Protein AF-A0A6V8Q5L9-F1 (afdb_monomer)

Sequence (207 aa):
TPKTEEIVAYSYGEGGFESGKKFFEEMIAKAFREIQRVLKPNGITCTVFAQKSTEAWETIINALLNSGLYLTASWPVHTEMKARLRASESAALASSIYMVCCKRTEKKTAYFNEIKPQIEVRIKEKLDQFWNEGIGGSDFFISAIGPAMEVFGKYEGVEKLSGEKVSAKELLEYIRKSVSEYALTKILKSPQLGGIDEETRFYLLWR

Secondary structure (DSSP, 8-state):
---TT-----SSSTTHHHHHHHHHHHHHHHHHHHHHHHSPTT-EEEEEE----HHHHHHHHHHHHHHTEEEEEEEEE--S-GGGTTS-SSS----EEEEEEEE-----EEEHHHHHHHHHHHHHHHHHHHHHTT--THHHHHHHHHHHHHHHTTSSEEE-TTSPBPPHHHHHHHHHHHHHHHHHHHHHHSGGGTT--HHHHHHHHH-

Organism: NCBI:txid2754717

pLDDT: mean 77.99, std 15.68, range [35.88, 95.56]

Foldseek 3Di:
DDDPLDLAQAQPDVVGRVVSLVSNLVSLLVVLLVCLVPADAVGKDKDKDFDLDPVVVLSNQVSCLSSQKFFQFKDFAFPDDPPPPPDDPPDPRGGIIITIIHGQDDAAEEECVVLVVVLLVQLLVQLVVCVVVVNDDSRSLVRSVRSNRNSQSNYNFYAYPVRHTDGSVNSSVSSVVSSLVSVLVCCVPPPVCPPPDPVVVVVVSVD

Radius of gyration: 18.9 Å; Cα contacts (8 Å, |Δi|>4): 263; chains: 1; bounding box: 42×47×56 Å

Solvent-accessible surface area (backbone atoms only — not comparable to full-atom values): 11723 Å² total; per-residue (Å²): 129,80,60,97,83,63,84,61,63,44,57,86,52,91,69,27,49,66,43,16,45,51,51,28,52,54,49,53,28,49,50,41,34,50,49,48,71,71,49,54,91,93,34,80,47,78,49,78,47,66,70,87,51,68,68,59,49,37,50,52,52,47,25,32,55,75,31,47,29,22,41,57,36,37,45,73,40,81,85,75,73,85,85,64,81,86,71,71,102,61,84,85,77,58,52,33,29,42,35,34,29,33,67,51,84,42,92,41,73,44,48,45,81,74,46,45,62,56,27,51,53,43,28,51,60,50,49,54,53,38,50,77,71,68,52,52,64,76,57,40,54,56,39,39,47,13,41,33,30,41,55,59,34,42,34,67,42,42,25,43,96,86,69,47,70,66,48,58,60,61,51,51,53,49,51,48,51,54,46,50,56,48,50,50,50,54,53,72,66,35,85,88,46,82,82,63,54,73,68,59,54,52,55,68,69,74,98

Structure (mmCIF, N/CA/C/O backbone):
data_AF-A0A6V8Q5L9-F1
#
_entry.id   AF-A0A6V8Q5L9-F1
#
loop_
_atom_site.group_PDB
_atom_site.id
_atom_site.type_symbol
_atom_site.label_atom_id
_atom_site.label_alt_id
_atom_site.label_comp_id
_atom_site.label_asym_id
_atom_site.label_entity_id
_atom_site.label_seq_id
_atom_site.pdbx_PDB_ins_code
_atom_site.Cartn_x
_atom_site.Cartn_y
_atom_site.Cartn_z
_atom_site.occupancy
_atom_site.B_iso_or_equiv
_atom_site.auth_seq_id
_atom_site.auth_comp_id
_atom_site.auth_asym_id
_atom_site.auth_atom_id
_atom_site.pdbx_PDB_model_num
ATOM 1 N N . THR A 1 1 ? 18.100 -5.470 -24.647 1.00 45.34 1 THR A N 1
ATOM 2 C CA . THR A 1 1 ? 17.427 -4.163 -24.779 1.00 45.34 1 THR A CA 1
ATOM 3 C C . THR A 1 1 ? 15.976 -4.379 -24.412 1.00 45.34 1 THR A C 1
ATOM 5 O O . THR A 1 1 ? 15.430 -5.349 -24.933 1.00 45.34 1 THR A O 1
ATOM 8 N N . PRO A 1 2 ? 15.389 -3.602 -23.485 1.00 49.69 2 PRO A N 1
ATOM 9 C CA . PRO A 1 2 ? 13.959 -3.695 -23.179 1.00 49.69 2 PRO A CA 1
ATOM 10 C C . PRO A 1 2 ? 13.141 -3.543 -24.458 1.00 49.69 2 PRO A C 1
ATOM 12 O O . PRO A 1 2 ? 13.560 -2.846 -25.391 1.00 49.69 2 PRO A O 1
ATOM 15 N N . LYS A 1 3 ? 11.980 -4.190 -24.511 1.00 57.19 3 LYS A N 1
ATOM 16 C CA . LYS A 1 3 ? 11.019 -3.903 -25.579 1.00 57.19 3 LYS A CA 1
ATOM 17 C C . LYS A 1 3 ? 10.523 -2.469 -25.415 1.00 57.19 3 LYS A C 1
ATOM 19 O O . LYS A 1 3 ? 10.450 -1.956 -24.304 1.00 57.19 3 LYS A O 1
ATOM 24 N N . THR A 1 4 ? 10.162 -1.829 -26.519 1.00 59.91 4 THR A N 1
ATOM 25 C CA . THR A 1 4 ? 9.837 -0.394 -26.597 1.00 59.91 4 THR A CA 1
ATOM 26 C C . THR A 1 4 ? 8.724 0.062 -25.639 1.00 59.91 4 THR A C 1
ATOM 28 O O . THR A 1 4 ? 8.612 1.251 -25.362 1.00 59.91 4 THR A O 1
ATOM 31 N N . GLU A 1 5 ? 7.917 -0.870 -25.128 1.00 67.56 5 GLU A N 1
ATOM 32 C CA . GLU A 1 5 ? 6.774 -0.618 -24.242 1.00 67.56 5 GLU A CA 1
ATOM 33 C C . GLU A 1 5 ? 7.004 -1.075 -22.786 1.00 67.56 5 GLU A C 1
ATOM 35 O O . GLU A 1 5 ? 6.102 -0.975 -21.955 1.00 67.56 5 GLU A O 1
ATOM 40 N N . GLU A 1 6 ? 8.193 -1.585 -22.446 1.00 73.31 6 GLU A N 1
ATOM 41 C CA . GLU A 1 6 ? 8.508 -2.012 -21.080 1.00 73.31 6 GLU A CA 1
ATOM 42 C C . GLU A 1 6 ? 8.808 -0.811 -20.173 1.00 73.31 6 GLU A C 1
ATOM 44 O O . GLU A 1 6 ? 9.634 0.050 -20.478 1.00 73.31 6 GLU A O 1
ATOM 49 N N . ILE A 1 7 ? 8.151 -0.771 -19.012 1.00 77.00 7 ILE A N 1
ATOM 50 C CA . ILE A 1 7 ? 8.343 0.277 -18.006 1.00 77.00 7 ILE A CA 1
ATOM 51 C C . ILE A 1 7 ? 9.436 -0.181 -17.033 1.00 77.00 7 ILE A C 1
ATOM 53 O O . ILE A 1 7 ? 9.166 -0.936 -16.101 1.00 77.00 7 ILE A O 1
ATOM 57 N N . VAL A 1 8 ? 10.677 0.260 -17.256 1.00 70.56 8 VAL A N 1
ATOM 58 C CA . VAL A 1 8 ? 11.849 -0.139 -16.455 1.00 70.56 8 VAL A CA 1
ATOM 59 C C . VAL A 1 8 ? 12.698 1.084 -16.102 1.00 70.56 8 VAL A C 1
ATOM 61 O O . VAL A 1 8 ? 12.969 1.927 -16.956 1.00 70.56 8 VAL A O 1
ATOM 64 N N . ALA A 1 9 ? 13.150 1.169 -14.849 1.00 67.31 9 ALA A N 1
ATOM 65 C CA . ALA A 1 9 ? 14.084 2.199 -14.399 1.00 67.31 9 ALA A CA 1
ATOM 66 C C . ALA A 1 9 ? 15.536 1.775 -14.692 1.00 67.31 9 ALA A C 1
ATOM 68 O O . ALA A 1 9 ? 16.128 1.003 -13.938 1.00 67.31 9 ALA A O 1
ATOM 69 N N . TYR A 1 10 ? 16.117 2.268 -15.789 1.00 65.50 10 TYR A N 1
ATOM 70 C CA . TYR A 1 10 ? 17.525 2.024 -16.121 1.00 65.50 10 TYR A CA 1
ATOM 71 C C . TYR A 1 10 ? 18.451 3.080 -15.518 1.00 65.50 10 TYR A C 1
ATOM 73 O O . TYR A 1 10 ? 18.159 4.271 -15.552 1.00 65.50 10 TYR A O 1
ATOM 81 N N . SER A 1 11 ? 19.612 2.642 -15.028 1.00 59.91 11 SER A N 1
ATOM 82 C CA . SER A 1 11 ? 20.681 3.514 -14.524 1.00 59.91 11 SER A CA 1
ATOM 83 C C . SER A 1 11 ? 21.679 3.969 -15.597 1.00 59.91 11 SER A C 1
ATOM 85 O O . SER A 1 11 ? 22.466 4.872 -15.332 1.00 59.91 11 SER A O 1
ATOM 87 N N . TYR A 1 12 ? 21.652 3.368 -16.794 1.00 53.72 12 TYR A N 1
ATOM 88 C CA . TYR A 1 12 ? 22.664 3.561 -17.846 1.00 53.72 12 TYR A CA 1
ATOM 89 C C . TYR A 1 12 ? 22.234 4.473 -19.016 1.00 53.72 12 TYR A C 1
ATOM 91 O O . TYR A 1 12 ? 22.956 4.560 -20.005 1.00 53.72 12 TYR A O 1
ATOM 99 N N . GLY A 1 13 ? 21.066 5.124 -18.942 1.00 61.47 13 GLY A N 1
ATOM 100 C CA . GLY A 1 13 ? 20.598 6.087 -19.956 1.00 61.47 13 GLY A CA 1
ATOM 101 C C . GLY A 1 13 ? 21.078 7.526 -19.713 1.00 61.47 13 GLY A C 1
ATOM 102 O O . GLY A 1 13 ? 21.666 7.823 -18.670 1.00 61.47 13 GLY A O 1
ATOM 103 N N . GLU A 1 14 ? 20.804 8.439 -20.656 1.00 56.09 14 GLU A N 1
ATOM 104 C CA . GLU A 1 14 ? 21.018 9.881 -20.446 1.00 56.09 14 GLU A CA 1
ATOM 105 C C . GLU A 1 14 ? 20.212 10.373 -19.234 1.00 56.09 14 GLU A C 1
ATOM 107 O O . GLU A 1 14 ? 19.005 10.164 -19.159 1.00 56.09 14 GLU A O 1
ATOM 112 N N . GLY A 1 15 ? 20.886 11.017 -18.274 1.00 63.16 15 GLY A N 1
ATOM 113 C CA . GLY A 1 15 ? 20.288 11.435 -16.998 1.00 63.16 15 GLY A CA 1
ATOM 114 C C . GLY A 1 15 ? 20.355 10.386 -15.876 1.00 63.16 15 GLY A C 1
ATOM 115 O O . GLY A 1 15 ? 19.857 10.634 -14.778 1.00 63.16 15 GLY A O 1
ATOM 116 N N . GLY A 1 16 ? 20.978 9.227 -16.119 1.00 76.75 16 GLY A N 1
ATOM 117 C CA . GLY A 1 16 ? 21.305 8.233 -15.094 1.00 76.75 16 GLY A CA 1
ATOM 118 C C . GLY A 1 16 ? 20.089 7.661 -14.355 1.00 76.75 16 GLY A C 1
ATOM 119 O O . GLY A 1 16 ? 18.960 7.687 -14.845 1.00 76.75 16 GLY A O 1
ATOM 120 N N . PHE A 1 17 ? 20.315 7.143 -13.147 1.00 73.88 17 PHE A N 1
ATOM 121 C CA . PHE A 1 17 ? 19.285 6.480 -12.335 1.00 73.88 17 PHE A CA 1
ATOM 122 C C . PHE A 1 17 ? 18.065 7.363 -12.022 1.00 73.88 17 PHE A C 1
ATOM 124 O O . PHE A 1 17 ? 16.935 6.876 -12.048 1.00 73.88 17 PHE A O 1
ATOM 131 N N . GLU A 1 18 ? 18.265 8.659 -11.768 1.00 75.31 18 GLU A N 1
ATOM 132 C CA . GLU A 1 18 ? 17.167 9.584 -11.453 1.00 75.31 18 GLU A CA 1
ATOM 133 C C . GLU A 1 18 ? 16.200 9.752 -12.628 1.00 75.31 18 GLU A C 1
ATOM 135 O O . GLU A 1 18 ? 14.981 9.706 -12.444 1.00 75.31 18 GLU A O 1
ATOM 140 N N . SER A 1 19 ? 16.730 9.874 -13.849 1.00 78.56 19 SER A N 1
ATOM 141 C CA . SER A 1 19 ? 15.906 9.949 -15.058 1.00 78.56 19 SER A CA 1
ATOM 142 C C . SER A 1 19 ? 15.094 8.668 -15.281 1.00 78.56 19 SER A C 1
ATOM 144 O O . SER A 1 19 ? 13.895 8.737 -15.559 1.00 78.56 19 SER A O 1
ATOM 146 N N . GLY A 1 20 ? 15.708 7.499 -15.065 1.00 78.56 20 GLY A N 1
ATOM 147 C CA . GLY A 1 20 ? 15.045 6.201 -15.168 1.00 78.56 20 GLY A CA 1
ATOM 148 C C . GLY A 1 20 ? 13.942 6.025 -14.124 1.00 78.56 20 GLY A C 1
ATOM 149 O O . GLY A 1 20 ? 12.860 5.535 -14.449 1.00 78.56 20 GLY A O 1
ATOM 150 N N . LYS A 1 21 ? 14.176 6.477 -12.885 1.00 77.44 21 LYS A N 1
ATOM 151 C CA . LYS A 1 21 ? 13.163 6.477 -11.821 1.00 77.44 21 LYS A CA 1
ATOM 152 C C . LYS A 1 21 ? 11.969 7.361 -12.185 1.00 77.44 21 LYS A C 1
ATOM 154 O O . LYS A 1 21 ? 10.831 6.913 -12.077 1.00 77.44 21 LYS A O 1
ATOM 159 N N . LYS A 1 22 ? 12.217 8.583 -12.665 1.00 79.88 22 LYS A N 1
ATOM 160 C CA . LYS A 1 22 ? 11.153 9.506 -13.079 1.00 79.88 22 LYS A CA 1
ATOM 161 C C . LYS A 1 22 ? 10.345 8.954 -14.257 1.00 79.88 22 LYS A C 1
ATOM 163 O O . LYS A 1 22 ? 9.118 8.996 -14.230 1.00 79.88 22 LYS A O 1
ATOM 168 N N . PHE A 1 23 ? 11.014 8.374 -15.255 1.00 83.56 23 PHE A N 1
ATOM 169 C CA . PHE A 1 23 ? 10.345 7.693 -16.366 1.00 83.56 23 PHE A CA 1
ATOM 170 C C . PHE A 1 23 ? 9.438 6.561 -15.869 1.00 83.56 23 PHE A C 1
ATOM 172 O O . PHE A 1 23 ? 8.277 6.476 -16.272 1.00 83.56 23 PHE A O 1
ATOM 179 N N . PHE A 1 24 ? 9.944 5.723 -14.959 1.00 83.12 24 PHE A N 1
ATOM 180 C CA . PHE A 1 24 ? 9.169 4.646 -14.352 1.00 83.12 24 PHE A CA 1
ATOM 181 C C . PHE A 1 24 ? 7.923 5.179 -13.628 1.00 83.12 24 PHE A C 1
ATOM 183 O O . PHE A 1 24 ? 6.819 4.706 -13.893 1.00 83.12 24 PHE A O 1
ATOM 190 N N . GLU A 1 25 ? 8.083 6.195 -12.776 1.00 81.88 25 GLU A N 1
ATOM 191 C CA . GLU A 1 25 ? 6.995 6.860 -12.044 1.00 81.88 25 GLU A CA 1
ATOM 192 C C . GLU A 1 25 ? 5.912 7.423 -12.973 1.00 81.88 25 GLU A C 1
ATOM 194 O O . GLU A 1 25 ? 4.716 7.198 -12.770 1.00 81.88 25 GLU A O 1
ATOM 199 N N . GLU A 1 26 ? 6.315 8.125 -14.029 1.00 84.44 26 GLU A N 1
ATOM 200 C CA . GLU A 1 26 ? 5.381 8.718 -14.983 1.00 84.44 26 GLU A CA 1
ATOM 201 C C . GLU A 1 26 ? 4.619 7.653 -15.776 1.00 84.44 26 GLU A C 1
ATOM 203 O O . GLU A 1 26 ? 3.402 7.762 -15.971 1.00 84.44 26 GLU A O 1
ATOM 208 N N . MET A 1 27 ? 5.320 6.618 -16.238 1.00 88.19 27 MET A N 1
ATOM 209 C CA . MET A 1 27 ? 4.732 5.569 -17.063 1.00 88.19 27 MET A CA 1
ATOM 210 C C . MET A 1 27 ? 3.831 4.637 -16.254 1.00 88.19 27 MET A C 1
ATOM 212 O O . MET A 1 27 ? 2.730 4.324 -16.714 1.00 88.19 27 MET A O 1
ATOM 216 N N . ILE A 1 28 ? 4.215 4.260 -15.030 1.00 87.81 28 ILE A N 1
ATOM 217 C CA . ILE A 1 28 ? 3.354 3.440 -14.168 1.00 87.81 28 ILE A CA 1
ATOM 218 C C . ILE A 1 28 ? 2.088 4.207 -13.765 1.00 87.81 28 ILE A C 1
ATOM 220 O O . ILE A 1 28 ? 0.990 3.653 -13.786 1.00 87.81 28 ILE A O 1
ATOM 224 N N . ALA A 1 29 ? 2.196 5.517 -13.515 1.00 87.25 29 ALA A N 1
ATOM 225 C CA . ALA A 1 29 ? 1.037 6.364 -13.255 1.00 87.25 29 ALA A CA 1
ATOM 226 C C . ALA A 1 29 ? 0.119 6.504 -14.483 1.00 87.25 29 ALA A C 1
ATOM 228 O O . ALA A 1 29 ? -1.099 6.625 -14.334 1.00 87.25 29 ALA A O 1
ATOM 229 N N . LYS A 1 30 ? 0.660 6.508 -15.711 1.00 90.31 30 LYS A N 1
ATOM 230 C CA . LYS A 1 30 ? -0.157 6.445 -16.941 1.00 90.31 30 LYS A CA 1
ATOM 231 C C . LYS A 1 30 ? -0.885 5.103 -17.044 1.00 90.31 30 LYS A C 1
ATOM 233 O O . LYS A 1 30 ? -2.090 5.102 -17.279 1.00 90.31 30 LYS A O 1
ATOM 238 N N . ALA A 1 31 ? -0.190 3.992 -16.797 1.00 92.25 31 ALA A N 1
ATOM 239 C CA . ALA A 1 31 ? -0.779 2.656 -16.825 1.00 92.25 31 ALA A CA 1
ATOM 240 C C . ALA A 1 31 ? -1.918 2.510 -15.801 1.00 92.25 31 ALA A C 1
ATOM 242 O O . ALA A 1 31 ? -3.010 2.067 -16.152 1.00 92.25 31 ALA A O 1
ATOM 243 N N . PHE A 1 32 ? -1.720 2.955 -14.556 1.00 93.38 32 PHE A N 1
ATOM 244 C CA . PHE A 1 32 ? -2.770 2.902 -13.535 1.00 93.38 32 PHE A CA 1
ATOM 245 C C . PHE A 1 32 ? -3.957 3.817 -13.834 1.00 93.38 32 PHE A C 1
ATOM 247 O O . PHE A 1 32 ? -5.095 3.418 -13.590 1.00 93.38 32 PHE A O 1
ATOM 254 N N . ARG A 1 33 ? -3.736 5.003 -14.416 1.00 93.12 33 ARG A N 1
ATOM 255 C CA . ARG A 1 33 ? -4.839 5.857 -14.889 1.00 93.12 33 ARG A CA 1
ATOM 256 C C . ARG A 1 33 ? -5.654 5.182 -15.984 1.00 93.12 33 ARG A C 1
ATOM 258 O O . ARG A 1 33 ? -6.877 5.268 -15.964 1.00 93.12 33 ARG A O 1
ATOM 265 N N . GLU A 1 34 ? -4.998 4.489 -16.907 1.00 95.19 34 GLU A N 1
ATOM 266 C CA . GLU A 1 34 ? -5.698 3.767 -17.965 1.00 95.19 34 GLU A CA 1
ATOM 267 C C . GLU A 1 34 ? -6.478 2.569 -17.413 1.00 95.19 34 GLU A C 1
ATOM 269 O O . GLU A 1 34 ? -7.654 2.408 -17.738 1.00 95.19 34 GLU A O 1
ATOM 274 N N . ILE A 1 35 ? -5.883 1.804 -16.488 1.00 94.62 35 ILE A N 1
ATOM 275 C CA . ILE A 1 35 ? -6.584 0.749 -15.741 1.00 94.62 35 ILE A CA 1
ATOM 276 C C . ILE A 1 35 ? -7.811 1.333 -15.041 1.00 94.62 35 ILE A C 1
ATOM 278 O O . ILE A 1 35 ? -8.910 0.800 -15.179 1.00 94.62 35 ILE A O 1
ATOM 282 N N . GLN A 1 36 ? -7.664 2.457 -14.339 1.00 93.81 36 GLN A N 1
ATOM 283 C CA . GLN A 1 36 ? -8.786 3.122 -13.692 1.00 93.81 36 GLN A CA 1
ATOM 284 C C . GLN A 1 36 ? -9.850 3.550 -14.709 1.00 93.81 36 GLN A C 1
ATOM 286 O O . GLN A 1 36 ? -11.034 3.350 -14.459 1.00 93.81 36 GLN A O 1
ATOM 291 N N . ARG A 1 37 ? -9.483 4.078 -15.876 1.00 94.69 37 ARG A N 1
ATOM 292 C CA . ARG A 1 37 ? -10.449 4.503 -16.895 1.00 94.69 37 ARG A CA 1
ATOM 293 C C . ARG A 1 37 ? -11.312 3.337 -17.388 1.00 94.69 37 ARG A C 1
ATOM 295 O O . ARG A 1 37 ? -12.532 3.485 -17.464 1.00 94.69 37 ARG A O 1
ATOM 302 N N . VAL A 1 38 ? -10.701 2.187 -17.685 1.00 95.56 38 VAL A N 1
ATOM 303 C CA . VAL A 1 38 ? -11.385 1.030 -18.301 1.00 95.56 38 VAL A CA 1
ATOM 304 C C . VAL A 1 38 ? -12.045 0.083 -17.299 1.00 95.56 38 VAL A C 1
ATOM 306 O O . VAL A 1 38 ? -12.984 -0.631 -17.655 1.00 95.56 38 VAL A O 1
ATOM 309 N N . LEU A 1 39 ? -11.585 0.064 -16.045 1.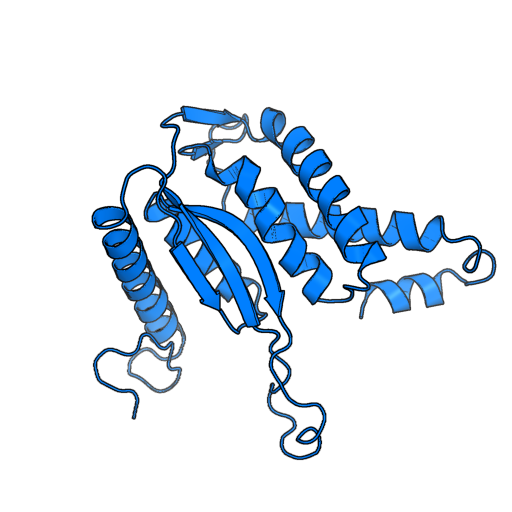00 94.88 39 LEU A N 1
ATOM 310 C CA . LEU A 1 39 ? -12.129 -0.816 -15.014 1.00 94.88 39 LEU A CA 1
ATOM 311 C C . LEU A 1 39 ? -13.604 -0.472 -14.748 1.00 94.88 39 LEU A C 1
ATOM 313 O O . LEU A 1 39 ? -13.981 0.693 -14.617 1.00 94.88 39 LEU A O 1
ATOM 317 N N . LYS A 1 40 ? -14.481 -1.473 -14.664 1.00 93.12 40 LYS A N 1
ATOM 318 C CA . LYS A 1 40 ? -15.902 -1.238 -14.354 1.00 9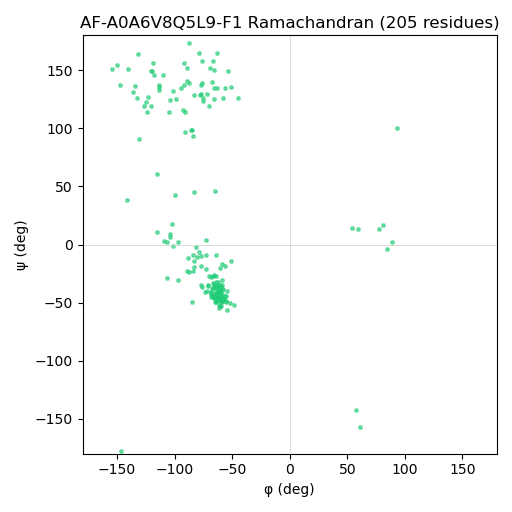3.12 40 LYS A CA 1
ATOM 319 C C . LYS A 1 40 ? -16.067 -0.715 -12.915 1.00 93.12 40 LYS A C 1
ATOM 321 O O . LYS A 1 40 ? -15.181 -0.936 -12.085 1.00 93.12 40 LYS A O 1
ATOM 326 N N . PRO A 1 41 ? -17.180 -0.038 -12.578 1.00 87.06 41 PRO A N 1
ATOM 327 C CA . PRO A 1 41 ? -17.544 0.186 -11.179 1.00 87.06 41 PRO A CA 1
ATOM 328 C C . PRO A 1 41 ? -17.525 -1.145 -10.411 1.00 87.06 41 PRO A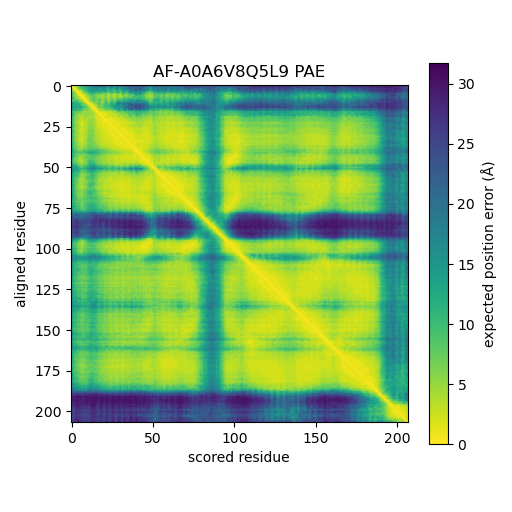 C 1
ATOM 330 O O . PRO A 1 41 ? -17.998 -2.151 -10.936 1.00 87.06 41 PRO A O 1
ATOM 333 N N . ASN A 1 42 ? -16.941 -1.159 -9.210 1.00 85.25 42 ASN A N 1
ATOM 334 C CA . ASN A 1 42 ? -16.698 -2.369 -8.403 1.00 85.25 42 ASN A CA 1
ATOM 335 C C . ASN A 1 42 ? -15.811 -3.440 -9.071 1.00 85.25 42 ASN A C 1
ATOM 337 O O . ASN A 1 42 ? -15.749 -4.573 -8.600 1.00 85.25 42 ASN A O 1
ATOM 341 N N . GLY A 1 43 ? -15.127 -3.105 -10.168 1.00 90.44 43 GLY A N 1
ATOM 342 C CA . GLY A 1 43 ? -14.136 -3.978 -10.781 1.00 90.44 43 GLY A CA 1
ATOM 343 C C . GLY A 1 43 ? -12.890 -4.113 -9.908 1.00 90.44 43 GLY A C 1
ATOM 344 O O . GLY A 1 43 ? -12.530 -3.193 -9.170 1.00 90.44 43 GLY A O 1
ATOM 345 N N . ILE A 1 44 ? -12.221 -5.255 -10.043 1.00 92.75 44 ILE A N 1
ATOM 346 C CA . ILE A 1 44 ? -10.989 -5.597 -9.331 1.00 92.75 44 ILE A CA 1
ATOM 347 C C . ILE A 1 44 ? -9.858 -5.692 -10.355 1.00 92.75 44 ILE A C 1
ATOM 349 O O . ILE A 1 44 ? -10.028 -6.302 -11.410 1.00 92.75 44 ILE A O 1
ATOM 353 N N . THR A 1 45 ? -8.704 -5.112 -10.038 1.00 94.00 45 THR A N 1
ATOM 354 C CA . THR A 1 45 ? -7.456 -5.328 -10.778 1.00 94.00 45 THR A CA 1
ATOM 355 C C . THR A 1 45 ? -6.419 -5.970 -9.866 1.00 94.00 45 THR A C 1
ATOM 357 O O . THR A 1 45 ? -6.371 -5.681 -8.672 1.00 94.00 45 THR A O 1
ATOM 360 N N . CYS A 1 46 ? -5.581 -6.838 -10.426 1.00 92.75 46 CYS A N 1
ATOM 361 C CA . CYS A 1 46 ? -4.479 -7.471 -9.713 1.00 92.75 46 CYS A CA 1
ATOM 362 C C . CYS A 1 46 ? -3.168 -7.118 -10.410 1.00 92.75 46 CYS A C 1
ATOM 364 O O . CYS A 1 46 ? -2.976 -7.461 -11.575 1.00 92.75 46 CYS A O 1
ATOM 366 N N . THR A 1 47 ? -2.271 -6.453 -9.690 1.00 88.69 47 THR A N 1
ATOM 367 C CA . THR A 1 47 ? -0.942 -6.077 -10.181 1.00 88.69 47 THR A CA 1
ATOM 368 C C . THR A 1 47 ? 0.106 -6.840 -9.387 1.00 88.69 47 THR A C 1
ATOM 370 O O . THR A 1 47 ? 0.035 -6.884 -8.162 1.00 88.69 47 THR A O 1
ATOM 373 N N . VAL A 1 48 ? 1.082 -7.436 -10.066 1.00 87.25 48 VAL A N 1
ATOM 374 C CA . VAL A 1 48 ? 2.191 -8.138 -9.409 1.00 87.25 48 VAL A CA 1
ATOM 375 C C . VAL A 1 48 ? 3.421 -7.242 -9.415 1.00 87.25 48 VAL A C 1
ATOM 377 O O . VAL A 1 48 ? 3.767 -6.676 -10.451 1.00 87.25 48 VAL A O 1
ATOM 380 N N . PHE A 1 49 ? 4.078 -7.108 -8.265 1.00 80.06 49 PHE A N 1
ATOM 381 C CA . PHE A 1 49 ? 5.289 -6.309 -8.117 1.00 80.06 49 PHE A CA 1
ATOM 382 C C . PHE A 1 49 ? 6.363 -7.086 -7.359 1.00 80.06 49 PHE A C 1
ATOM 384 O O . PHE A 1 49 ? 6.115 -7.593 -6.268 1.00 80.06 49 PHE A O 1
ATOM 391 N N . ALA A 1 50 ? 7.555 -7.197 -7.942 1.00 73.25 50 ALA A N 1
ATOM 392 C CA . ALA A 1 50 ? 8.651 -8.014 -7.423 1.00 73.25 50 ALA A CA 1
ATOM 393 C C . ALA A 1 50 ? 9.848 -7.140 -7.021 1.00 73.25 50 ALA A C 1
ATOM 395 O O . ALA A 1 50 ? 10.938 -7.258 -7.575 1.00 73.25 50 ALA A O 1
ATOM 396 N N . GLN A 1 51 ? 9.642 -6.227 -6.067 1.00 69.56 51 GLN A N 1
ATOM 397 C CA . GLN A 1 51 ? 10.714 -5.401 -5.511 1.00 69.56 51 GLN A CA 1
ATOM 398 C C . GLN A 1 51 ? 10.455 -5.085 -4.036 1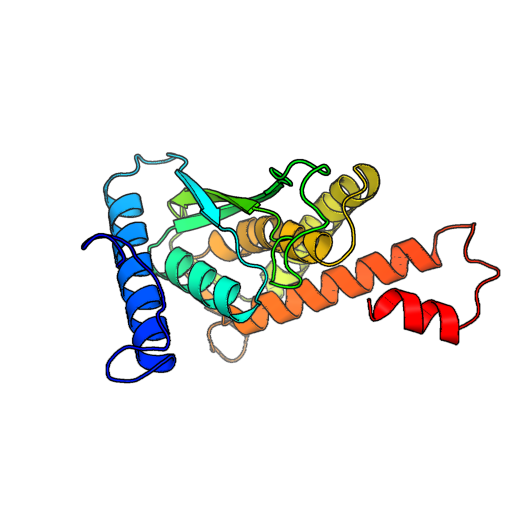.00 69.56 51 GLN A C 1
ATOM 400 O O . GLN A 1 51 ? 9.337 -4.778 -3.628 1.00 69.56 51 GLN A O 1
ATOM 405 N N . LYS A 1 52 ? 11.517 -5.175 -3.229 1.00 64.19 52 LYS A N 1
ATOM 406 C CA . LYS A 1 52 ? 11.458 -5.051 -1.764 1.00 64.19 52 LYS A CA 1
ATOM 407 C C . LYS A 1 52 ? 11.903 -3.685 -1.228 1.00 64.19 52 LYS A C 1
ATOM 409 O O . LYS A 1 52 ? 11.879 -3.491 -0.017 1.00 64.19 52 LYS A O 1
ATOM 414 N N . SER A 1 53 ? 12.323 -2.745 -2.082 1.00 71.50 53 SER A N 1
ATOM 415 C CA . SER A 1 53 ? 12.771 -1.432 -1.602 1.00 71.50 53 SER A CA 1
ATOM 416 C C . SER A 1 53 ? 11.592 -0.544 -1.204 1.00 71.50 53 SER A C 1
ATOM 418 O O . SER A 1 53 ? 10.570 -0.489 -1.891 1.00 71.50 53 SER A O 1
ATOM 420 N N . THR A 1 54 ? 11.743 0.175 -0.091 1.00 70.62 54 THR A N 1
ATOM 421 C CA . THR A 1 54 ? 10.723 1.108 0.404 1.00 70.62 54 THR A CA 1
ATOM 422 C C . THR A 1 54 ? 10.454 2.226 -0.600 1.00 70.62 54 THR A C 1
ATOM 424 O O . 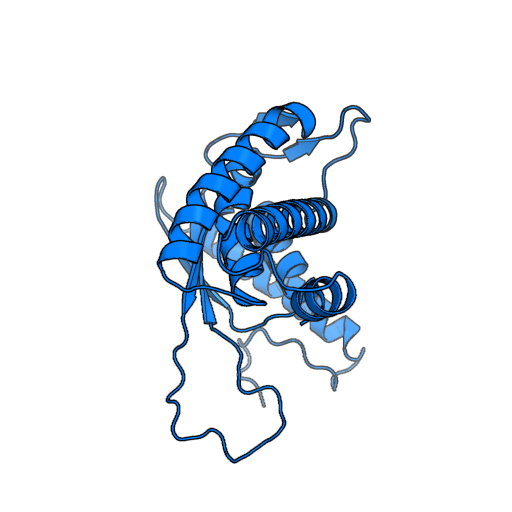THR A 1 54 ? 9.296 2.587 -0.785 1.00 70.62 54 THR A O 1
ATOM 427 N N . GLU A 1 55 ? 11.480 2.733 -1.301 1.00 77.38 55 GLU A N 1
ATOM 428 C CA . GLU A 1 55 ? 11.263 3.795 -2.295 1.00 77.38 55 GLU A CA 1
ATOM 429 C C . GLU A 1 55 ? 10.382 3.318 -3.452 1.00 77.38 55 GLU A C 1
ATOM 431 O O . GLU A 1 55 ? 9.549 4.071 -3.946 1.00 77.38 55 GLU A O 1
ATOM 436 N N . ALA A 1 56 ? 10.524 2.056 -3.866 1.00 78.38 56 ALA A N 1
ATOM 437 C CA . ALA A 1 56 ? 9.695 1.497 -4.925 1.00 78.38 56 ALA A CA 1
ATOM 438 C C . ALA A 1 56 ? 8.233 1.354 -4.482 1.00 78.38 56 ALA A C 1
ATOM 440 O O . ALA A 1 56 ? 7.318 1.645 -5.251 1.00 78.38 56 ALA A O 1
ATOM 441 N N . TRP A 1 57 ? 8.005 0.967 -3.224 1.00 80.56 57 TRP A N 1
ATOM 442 C CA . TRP A 1 57 ? 6.668 0.946 -2.632 1.00 80.56 57 TRP A CA 1
ATOM 443 C C . TRP A 1 57 ? 6.043 2.335 -2.550 1.00 80.56 57 TRP A C 1
ATOM 445 O O . TRP A 1 57 ? 4.870 2.488 -2.885 1.00 80.56 57 TRP A O 1
ATOM 455 N N . GLU A 1 58 ? 6.814 3.347 -2.159 1.00 85.88 58 GLU A N 1
ATOM 456 C CA . GLU A 1 58 ? 6.351 4.733 -2.129 1.00 85.88 58 GLU A CA 1
ATOM 457 C C . GLU A 1 58 ? 5.907 5.198 -3.524 1.00 85.88 58 GLU A C 1
ATOM 459 O O . GLU A 1 58 ? 4.792 5.700 -3.684 1.00 85.88 58 GLU A O 1
ATOM 464 N N . THR A 1 59 ? 6.729 4.954 -4.548 1.00 85.50 59 THR A N 1
ATOM 465 C CA . THR A 1 59 ? 6.402 5.229 -5.954 1.00 85.50 59 THR A CA 1
ATOM 466 C C . THR A 1 59 ? 5.093 4.549 -6.379 1.00 85.50 59 THR A C 1
ATOM 468 O O . THR A 1 59 ? 4.207 5.204 -6.934 1.00 85.50 59 THR A O 1
ATOM 471 N N . ILE A 1 60 ? 4.934 3.249 -6.103 1.00 87.31 60 ILE A N 1
ATOM 472 C CA . ILE A 1 60 ? 3.743 2.482 -6.497 1.00 87.31 60 ILE A CA 1
ATOM 473 C C . ILE A 1 60 ? 2.490 2.972 -5.766 1.00 87.31 60 ILE A C 1
ATOM 475 O O . ILE A 1 60 ? 1.453 3.172 -6.400 1.00 87.31 60 ILE A O 1
ATOM 479 N N . ILE A 1 61 ? 2.572 3.202 -4.454 1.00 87.25 61 ILE A N 1
ATOM 480 C CA . ILE A 1 61 ? 1.445 3.688 -3.648 1.00 87.25 61 ILE A CA 1
ATOM 481 C C . ILE A 1 61 ? 1.009 5.072 -4.125 1.00 87.25 61 ILE A C 1
ATOM 483 O O . ILE A 1 61 ? -0.184 5.292 -4.340 1.00 87.25 61 ILE A O 1
ATOM 487 N N . ASN A 1 62 ? 1.957 5.983 -4.357 1.00 87.69 62 ASN A N 1
ATOM 488 C CA . ASN A 1 62 ? 1.658 7.307 -4.898 1.00 87.69 62 ASN A CA 1
ATOM 489 C C . ASN A 1 62 ? 0.989 7.210 -6.275 1.00 87.69 62 ASN A C 1
ATOM 491 O O . ASN A 1 62 ?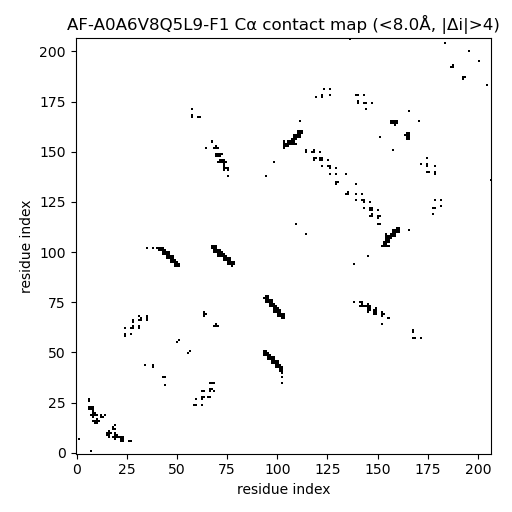 -0.013 7.880 -6.522 1.00 87.69 62 ASN A O 1
ATOM 495 N N . ALA A 1 63 ? 1.490 6.349 -7.164 1.00 89.62 63 ALA A N 1
ATOM 496 C CA . ALA A 1 63 ? 0.903 6.153 -8.486 1.00 89.62 63 ALA A CA 1
ATOM 497 C C . ALA A 1 63 ? -0.531 5.596 -8.412 1.00 89.62 63 ALA A C 1
ATOM 499 O O . ALA A 1 63 ? -1.412 6.077 -9.130 1.00 89.62 63 ALA A O 1
ATOM 500 N N . LEU A 1 64 ? -0.791 4.635 -7.518 1.00 89.44 64 LEU A N 1
ATOM 501 C CA . LEU A 1 64 ? -2.135 4.106 -7.266 1.00 89.44 64 LEU A CA 1
ATOM 502 C C . LEU A 1 64 ? -3.070 5.213 -6.765 1.00 89.44 64 LEU A C 1
ATOM 504 O O . LEU A 1 64 ? -4.083 5.487 -7.412 1.00 89.44 64 LEU A O 1
ATOM 508 N N . LEU A 1 65 ? -2.692 5.909 -5.689 1.00 85.88 65 LEU A N 1
ATOM 509 C CA . LEU A 1 65 ? -3.504 6.964 -5.079 1.00 85.88 65 LEU A CA 1
ATOM 510 C C . LEU A 1 65 ? -3.823 8.102 -6.058 1.00 85.88 65 LEU A C 1
ATOM 512 O O . LEU A 1 65 ? -4.975 8.540 -6.129 1.00 85.88 65 LEU A O 1
ATOM 516 N N . ASN A 1 66 ? -2.836 8.538 -6.845 1.00 86.50 66 ASN A N 1
ATOM 517 C CA . ASN A 1 66 ? -2.998 9.594 -7.849 1.00 86.50 66 ASN A CA 1
ATOM 518 C C . ASN A 1 66 ? -3.853 9.152 -9.042 1.00 86.50 66 ASN A C 1
ATOM 520 O O . ASN A 1 66 ? -4.501 9.982 -9.677 1.00 86.50 66 ASN A O 1
ATOM 524 N N . SER A 1 67 ? -3.883 7.854 -9.354 1.00 88.94 67 SER A N 1
ATOM 525 C CA . SER A 1 67 ? -4.751 7.312 -10.405 1.00 88.94 67 SER A CA 1
ATOM 526 C C . SER A 1 67 ? -6.217 7.168 -9.979 1.00 88.94 67 SER A C 1
ATOM 528 O O . SER A 1 67 ? -7.065 6.895 -10.824 1.00 88.94 67 SER A O 1
ATOM 530 N N . GLY A 1 68 ? -6.537 7.345 -8.690 1.00 88.06 68 GLY A N 1
ATOM 531 C CA . GLY A 1 68 ? -7.871 7.076 -8.142 1.00 88.06 68 GLY A CA 1
ATOM 532 C C . GLY A 1 68 ? -8.154 5.585 -7.923 1.00 88.06 68 GLY A C 1
ATOM 533 O O . GLY A 1 68 ? -9.308 5.195 -7.718 1.00 88.06 68 GLY A O 1
ATOM 534 N N . LEU A 1 69 ? -7.113 4.752 -7.972 1.00 90.50 69 LEU A N 1
ATOM 535 C CA . LEU A 1 69 ? -7.136 3.383 -7.475 1.00 90.50 69 LEU A CA 1
ATOM 536 C C . LEU A 1 69 ? -6.678 3.369 -6.019 1.00 90.50 69 LEU A C 1
ATOM 538 O O . LEU A 1 69 ? -5.940 4.241 -5.560 1.00 90.50 69 LEU A O 1
ATOM 542 N N . TYR A 1 70 ? -7.093 2.347 -5.288 1.00 87.94 70 TYR A N 1
ATOM 543 C CA . TYR A 1 70 ? -6.522 2.066 -3.984 1.00 87.94 70 TYR A CA 1
ATOM 544 C C . TYR A 1 70 ? -6.347 0.571 -3.777 1.00 87.94 70 TYR A C 1
ATOM 546 O O . TYR A 1 70 ? -7.065 -0.248 -4.356 1.00 87.94 70 TYR A O 1
ATOM 554 N N . LEU A 1 71 ? -5.353 0.240 -2.962 1.00 88.69 71 LEU A N 1
ATOM 555 C CA . LEU A 1 71 ? -5.018 -1.122 -2.597 1.00 88.69 71 LEU A CA 1
ATOM 556 C C . LEU A 1 71 ? -6.007 -1.613 -1.534 1.00 88.69 71 LEU A C 1
ATOM 558 O O . LEU A 1 71 ? -6.224 -0.948 -0.526 1.00 88.69 71 LEU A O 1
ATOM 562 N N . THR A 1 72 ? -6.607 -2.773 -1.776 1.00 85.44 72 THR A N 1
ATOM 563 C CA . THR A 1 72 ? -7.568 -3.428 -0.870 1.00 85.44 72 THR A CA 1
ATOM 564 C C . THR A 1 72 ? -6.961 -4.638 -0.171 1.00 85.44 72 THR A C 1
ATOM 566 O O . THR A 1 72 ? -7.343 -4.963 0.948 1.00 85.44 72 THR A O 1
ATOM 569 N N . ALA A 1 73 ? -5.993 -5.297 -0.811 1.00 82.94 73 ALA A N 1
ATOM 570 C CA . ALA A 1 73 ? -5.228 -6.389 -0.229 1.00 82.94 73 ALA A CA 1
ATOM 571 C C . ALA A 1 73 ? -3.854 -6.499 -0.898 1.00 82.94 73 ALA A C 1
ATOM 573 O O . ALA A 1 73 ? -3.700 -6.182 -2.080 1.00 82.94 73 ALA A O 1
ATOM 574 N N . SER A 1 74 ? -2.868 -6.993 -0.151 1.00 84.88 74 SER A N 1
ATOM 575 C CA . SER A 1 74 ? -1.538 -7.326 -0.659 1.00 84.88 74 SER A CA 1
ATOM 576 C C . SER A 1 74 ? -1.083 -8.659 -0.092 1.00 84.88 74 SER A C 1
ATOM 578 O O . SER A 1 74 ? -1.133 -8.844 1.123 1.00 84.88 74 SER A O 1
ATOM 580 N N . TRP A 1 75 ? -0.608 -9.549 -0.955 1.00 81.62 75 TRP A N 1
ATOM 581 C CA . TRP A 1 75 ? -0.135 -10.872 -0.557 1.00 81.62 75 TRP A CA 1
ATOM 582 C C . TRP A 1 75 ? 1.277 -11.109 -1.082 1.00 81.62 75 TRP A C 1
ATOM 584 O O . TRP A 1 75 ? 1.466 -11.078 -2.303 1.00 81.62 75 TRP A O 1
ATOM 594 N N . PRO A 1 76 ? 2.274 -11.342 -0.211 1.00 76.94 76 PRO A N 1
ATOM 595 C CA . PRO A 1 76 ? 3.564 -11.832 -0.661 1.00 76.94 76 PRO A CA 1
ATOM 596 C C . PRO A 1 76 ? 3.420 -13.298 -1.077 1.00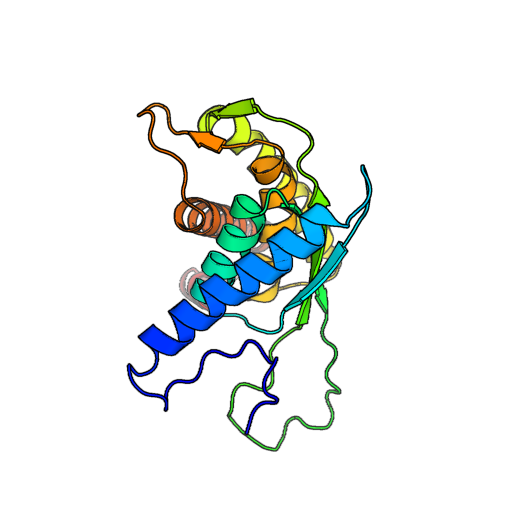 76.94 76 PRO A C 1
ATOM 598 O O . PRO A 1 76 ? 2.889 -14.129 -0.344 1.00 76.94 76 PRO A O 1
ATOM 601 N N . VAL A 1 77 ? 3.900 -13.622 -2.269 1.00 76.75 77 VAL A N 1
ATOM 602 C CA . VAL A 1 77 ? 3.912 -14.977 -2.808 1.00 76.75 77 VAL A CA 1
ATOM 603 C C . VAL A 1 77 ? 5.342 -15.324 -3.192 1.00 76.75 77 VAL A C 1
ATOM 605 O O . VAL A 1 77 ? 5.988 -14.650 -3.999 1.00 76.75 77 VAL A O 1
ATOM 608 N N . HIS A 1 78 ? 5.841 -16.411 -2.613 1.00 70.12 78 HIS A N 1
ATOM 609 C CA . HIS A 1 78 ? 7.126 -16.987 -2.980 1.00 70.12 78 HIS A CA 1
ATOM 610 C C . HIS A 1 78 ? 6.926 -17.925 -4.170 1.00 70.12 78 HIS A C 1
ATOM 612 O O . HIS A 1 78 ? 6.491 -19.063 -4.009 1.00 70.12 78 HIS A O 1
ATOM 618 N N . THR A 1 79 ? 7.218 -17.441 -5.375 1.00 59.22 79 THR A N 1
ATOM 619 C CA . THR A 1 79 ? 7.038 -18.207 -6.619 1.00 59.22 79 THR A CA 1
ATOM 620 C C . THR A 1 79 ? 8.316 -18.891 -7.118 1.00 59.22 79 THR A C 1
ATOM 622 O O . THR A 1 79 ? 8.287 -19.532 -8.165 1.00 59.22 79 THR A O 1
ATOM 625 N N . GLU A 1 80 ? 9.441 -18.793 -6.403 1.00 56.09 80 GLU A N 1
ATOM 626 C CA . GLU A 1 80 ? 10.719 -19.375 -6.838 1.00 56.09 80 GLU A CA 1
ATOM 627 C C . GLU A 1 80 ? 10.974 -20.780 -6.256 1.00 56.09 80 GLU A C 1
ATOM 629 O O . GLU A 1 80 ? 10.809 -21.036 -5.061 1.00 56.09 80 GLU A O 1
ATOM 634 N N . MET A 1 81 ? 11.414 -21.714 -7.112 1.00 45.91 81 MET A N 1
ATOM 635 C CA . MET A 1 81 ? 11.847 -23.058 -6.705 1.00 45.91 81 MET A CA 1
ATOM 636 C C . MET A 1 81 ? 13.119 -22.986 -5.846 1.00 45.91 81 MET A C 1
ATOM 638 O O . MET A 1 81 ? 14.167 -22.543 -6.317 1.00 45.91 81 MET A O 1
ATOM 642 N N . LYS A 1 82 ? 13.075 -23.576 -4.641 1.00 49.56 82 LYS A N 1
ATOM 643 C CA . LYS A 1 82 ? 14.215 -23.746 -3.707 1.00 49.56 82 LYS A CA 1
ATOM 644 C C . LYS A 1 82 ? 15.486 -24.376 -4.321 1.00 49.56 82 LYS A C 1
ATOM 646 O O . LYS A 1 82 ? 16.543 -24.339 -3.704 1.00 49.56 82 LYS A O 1
ATOM 651 N N . ALA A 1 83 ? 15.413 -24.974 -5.512 1.00 44.34 83 ALA A N 1
ATOM 652 C CA . ALA A 1 83 ? 16.500 -25.754 -6.103 1.00 44.34 83 ALA A CA 1
ATOM 653 C C . ALA A 1 83 ? 17.578 -24.932 -6.843 1.00 44.34 83 ALA A C 1
ATOM 655 O O . ALA A 1 83 ? 18.648 -25.471 -7.116 1.00 44.34 83 ALA A O 1
ATOM 656 N N . ARG A 1 84 ? 17.353 -23.646 -7.162 1.00 38.94 84 ARG A N 1
ATOM 657 C CA . ARG A 1 84 ? 18.317 -22.831 -7.941 1.00 38.94 84 ARG A CA 1
ATOM 658 C C . ARG A 1 84 ? 19.159 -21.853 -7.108 1.00 38.94 84 ARG A C 1
ATOM 660 O O . ARG A 1 84 ? 19.792 -20.964 -7.660 1.00 38.94 84 ARG A O 1
ATOM 667 N N . LEU A 1 85 ? 19.218 -22.061 -5.793 1.00 39.22 85 LEU A N 1
ATOM 668 C CA . LEU A 1 85 ? 19.812 -21.157 -4.793 1.00 39.22 85 LEU A CA 1
ATOM 669 C C . LEU A 1 85 ? 21.355 -21.072 -4.762 1.00 39.22 85 LEU A C 1
ATOM 671 O O . LEU A 1 85 ? 21.894 -20.403 -3.888 1.00 39.22 85 LEU A O 1
ATOM 675 N N . ARG A 1 86 ? 22.098 -21.736 -5.660 1.00 42.44 86 ARG A N 1
ATOM 676 C CA . ARG A 1 86 ? 23.582 -21.741 -5.614 1.00 42.44 86 ARG A CA 1
ATOM 677 C C . ARG A 1 86 ? 24.285 -20.910 -6.684 1.00 42.44 86 ARG A C 1
ATOM 679 O O . ARG A 1 86 ? 25.510 -20.910 -6.719 1.00 42.44 86 ARG A O 1
ATOM 686 N N . ALA A 1 87 ? 23.554 -20.208 -7.542 1.00 39.38 87 ALA A N 1
ATOM 687 C CA . ALA A 1 87 ? 24.165 -19.363 -8.558 1.00 39.38 87 ALA A CA 1
ATOM 688 C C . ALA A 1 87 ? 23.645 -17.931 -8.423 1.00 39.38 87 ALA A C 1
ATOM 690 O O . ALA A 1 87 ? 22.481 -17.671 -8.706 1.00 39.38 87 ALA A O 1
ATOM 691 N N . SER A 1 88 ? 24.551 -17.025 -8.055 1.00 35.88 88 SER A N 1
ATOM 692 C CA . SER A 1 88 ? 24.403 -15.566 -8.038 1.00 35.88 88 SER A CA 1
ATOM 693 C C . SER A 1 88 ? 23.952 -14.968 -6.701 1.00 35.88 88 SER A C 1
ATOM 695 O O . SER A 1 88 ? 22.767 -14.901 -6.383 1.00 35.88 88 SER A O 1
ATOM 697 N N . GLU A 1 89 ? 24.923 -14.429 -5.957 1.00 38.72 89 GLU A N 1
ATOM 698 C CA . GLU A 1 89 ? 24.750 -13.440 -4.879 1.00 38.72 89 GLU A CA 1
ATOM 699 C C . GLU A 1 89 ? 24.213 -12.092 -5.414 1.00 38.72 89 GLU A C 1
ATOM 701 O O . GLU A 1 89 ? 24.710 -11.015 -5.098 1.00 38.72 89 GLU A O 1
ATOM 706 N N . SER A 1 90 ? 23.195 -12.128 -6.269 1.00 37.97 90 SER A N 1
ATOM 707 C CA . SER A 1 90 ? 22.558 -10.943 -6.830 1.00 37.97 90 SER A CA 1
ATOM 708 C C . SER A 1 90 ? 21.047 -11.079 -6.677 1.00 37.97 90 SER A C 1
ATOM 710 O O . SER A 1 90 ? 20.380 -11.638 -7.541 1.00 37.97 90 SER A O 1
ATOM 712 N N . ALA A 1 91 ? 20.514 -10.585 -5.559 1.00 39.53 91 ALA A N 1
ATOM 713 C CA . ALA A 1 91 ? 19.111 -10.178 -5.397 1.00 39.53 91 ALA A CA 1
ATOM 714 C C . ALA A 1 91 ? 17.989 -11.198 -5.738 1.00 39.53 91 ALA A C 1
ATOM 716 O O . ALA A 1 91 ? 16.826 -10.807 -5.813 1.00 39.53 91 ALA A O 1
ATOM 717 N N . ALA A 1 92 ? 18.284 -12.491 -5.894 1.00 37.12 92 ALA A N 1
ATOM 718 C CA . ALA A 1 92 ? 17.336 -13.525 -6.335 1.00 37.12 92 ALA A CA 1
ATOM 719 C C . ALA A 1 92 ? 16.459 -14.088 -5.195 1.00 37.12 92 ALA A C 1
ATOM 721 O O . ALA A 1 92 ? 16.332 -15.292 -5.019 1.00 37.12 92 ALA A O 1
ATOM 722 N N . LEU A 1 93 ? 15.913 -13.212 -4.349 1.00 45.91 93 LEU A N 1
ATOM 723 C CA . LEU A 1 93 ? 14.995 -13.590 -3.266 1.00 45.91 93 LEU A CA 1
ATOM 724 C C . LEU A 1 93 ? 13.875 -12.549 -3.131 1.00 45.91 93 LEU A C 1
ATOM 726 O O . LEU A 1 93 ? 13.463 -12.164 -2.032 1.00 45.91 93 LEU A O 1
ATOM 730 N N . ALA A 1 94 ? 13.405 -12.034 -4.267 1.00 54.56 94 ALA A N 1
ATOM 731 C CA . ALA A 1 94 ? 12.301 -11.091 -4.320 1.00 54.56 94 ALA A CA 1
ATOM 732 C C . ALA A 1 94 ? 10.971 -11.862 -4.300 1.00 54.56 94 ALA A C 1
ATOM 734 O O . ALA A 1 94 ? 10.461 -12.286 -5.333 1.00 54.56 94 ALA A O 1
ATOM 735 N N . SER A 1 95 ? 10.398 -12.053 -3.106 1.00 62.38 95 SER A N 1
ATOM 736 C CA . SER A 1 95 ? 8.979 -12.396 -2.943 1.00 62.38 95 SER A CA 1
ATOM 737 C C . SER A 1 95 ? 8.146 -11.489 -3.860 1.00 62.38 95 SER A C 1
ATOM 739 O O . SER A 1 95 ? 8.305 -10.267 -3.824 1.00 62.38 95 SER A O 1
ATOM 741 N N . SER A 1 96 ? 7.298 -12.073 -4.705 1.00 76.56 96 SER A N 1
ATOM 742 C CA . SER A 1 96 ? 6.416 -11.306 -5.586 1.00 76.56 96 SER A CA 1
ATOM 743 C C . SER A 1 96 ? 5.179 -10.899 -4.807 1.00 76.56 96 SER A C 1
ATOM 745 O O . SER A 1 96 ? 4.536 -11.747 -4.197 1.00 76.56 96 SER A O 1
ATOM 747 N N . ILE A 1 97 ? 4.817 -9.621 -4.825 1.00 79.88 97 ILE A N 1
ATOM 748 C CA . ILE A 1 97 ? 3.623 -9.142 -4.135 1.00 79.88 97 ILE A CA 1
ATOM 749 C C . ILE A 1 97 ? 2.474 -8.993 -5.109 1.00 79.88 97 ILE A C 1
ATOM 751 O O . ILE A 1 97 ? 2.563 -8.263 -6.094 1.00 79.88 97 ILE A O 1
ATOM 755 N N . TYR A 1 98 ? 1.372 -9.653 -4.785 1.00 87.62 98 TYR A N 1
ATOM 756 C CA . TYR A 1 98 ? 0.110 -9.537 -5.489 1.00 87.62 98 TYR A CA 1
ATOM 757 C C . TYR A 1 98 ? -0.708 -8.432 -4.833 1.00 87.62 98 TYR A C 1
ATOM 759 O O . TYR A 1 98 ? -1.104 -8.545 -3.675 1.00 87.62 98 TYR A O 1
ATOM 767 N N . MET A 1 99 ? -0.938 -7.354 -5.575 1.00 89.50 99 MET A N 1
ATOM 768 C CA . MET A 1 99 ? -1.665 -6.169 -5.139 1.00 89.50 99 MET A CA 1
ATOM 769 C C . MET A 1 99 ? -3.053 -6.148 -5.763 1.00 89.50 99 MET A C 1
ATOM 771 O O . MET A 1 99 ? -3.199 -5.978 -6.974 1.00 89.50 99 MET A O 1
ATOM 775 N N . VAL A 1 100 ? -4.077 -6.281 -4.926 1.00 91.44 100 VAL A N 1
ATOM 776 C CA . VAL A 1 100 ? -5.479 -6.223 -5.340 1.00 91.44 100 VAL A CA 1
ATOM 777 C C . VAL A 1 100 ? -5.973 -4.793 -5.189 1.00 91.44 100 VAL A C 1
ATOM 779 O O . VAL A 1 100 ? -6.040 -4.273 -4.073 1.00 91.44 100 VAL A O 1
ATOM 782 N N . CYS A 1 101 ? -6.328 -4.147 -6.296 1.00 92.00 101 CYS A N 1
ATOM 783 C CA . CYS A 1 101 ? -6.758 -2.752 -6.306 1.00 92.00 101 CYS A CA 1
ATOM 784 C C . CYS A 1 101 ? -8.177 -2.594 -6.858 1.00 92.00 101 CYS A C 1
ATOM 786 O O . CYS A 1 101 ? -8.604 -3.332 -7.749 1.00 92.00 101 CYS A O 1
ATOM 788 N N . CYS A 1 102 ? -8.874 -1.578 -6.359 1.00 91.12 102 CYS A N 1
ATOM 789 C CA . CYS A 1 102 ? -10.221 -1.206 -6.780 1.00 91.12 102 CYS A CA 1
ATOM 790 C C . CYS A 1 102 ? -10.297 0.301 -7.054 1.00 91.12 102 CYS A C 1
ATOM 792 O O . CYS A 1 102 ? -9.434 1.074 -6.628 1.00 91.12 102 CYS A O 1
ATOM 794 N N . LYS A 1 103 ? -11.350 0.737 -7.754 1.00 90.94 103 LYS A N 1
ATOM 795 C CA . LYS A 1 103 ? -11.670 2.166 -7.892 1.00 90.94 103 LYS A CA 1
ATOM 796 C C . LYS A 1 103 ? -12.058 2.757 -6.546 1.00 90.94 103 LYS A C 1
ATOM 798 O O . LYS A 1 103 ? -12.901 2.179 -5.865 1.00 90.94 103 LYS A O 1
ATOM 803 N N . ARG A 1 104 ? -11.525 3.936 -6.217 1.00 85.38 104 ARG A N 1
ATOM 804 C CA . ARG A 1 104 ? -11.952 4.698 -5.039 1.00 85.38 104 ARG A CA 1
ATOM 805 C C . ARG A 1 104 ? -13.457 4.966 -5.086 1.00 85.38 104 ARG A C 1
ATOM 807 O O . ARG A 1 104 ? -13.992 5.368 -6.120 1.00 85.38 104 ARG A O 1
ATOM 814 N N . THR A 1 105 ? -14.118 4.751 -3.954 1.00 74.06 105 THR A N 1
ATOM 815 C CA . THR A 1 105 ? -15.571 4.884 -3.802 1.00 74.06 105 THR A CA 1
ATOM 816 C C . THR A 1 105 ? -15.990 6.234 -3.227 1.00 74.06 105 THR A C 1
ATOM 818 O O . THR A 1 105 ? -17.063 6.723 -3.571 1.00 74.06 105 THR A O 1
ATOM 821 N N . GLU A 1 106 ? -15.162 6.858 -2.383 1.00 77.19 106 GLU A N 1
ATOM 822 C CA . GLU A 1 106 ? -15.496 8.110 -1.699 1.00 77.19 106 GLU A CA 1
ATOM 823 C C . GLU A 1 106 ? -14.625 9.281 -2.169 1.00 77.19 106 GLU A C 1
ATOM 825 O O . GLU A 1 106 ? -13.409 9.168 -2.312 1.00 77.19 106 GLU A O 1
ATOM 830 N N . LYS A 1 107 ? -15.260 10.439 -2.374 1.00 80.56 107 LYS A N 1
ATOM 831 C CA . LYS A 1 107 ? -14.602 11.730 -2.646 1.00 80.56 107 LYS A CA 1
ATOM 832 C C . LYS A 1 107 ? -14.523 12.589 -1.383 1.00 80.56 107 LYS A C 1
ATOM 834 O O . LYS A 1 107 ? -14.910 13.753 -1.378 1.00 80.56 107 LYS A O 1
ATOM 839 N N . LYS A 1 108 ? -14.184 11.957 -0.259 1.00 86.94 108 LYS A N 1
ATOM 840 C CA . LYS A 1 108 ? -14.112 12.616 1.048 1.00 86.94 108 LYS A CA 1
ATOM 841 C C . LYS A 1 108 ? -12.667 12.726 1.491 1.00 86.94 108 LYS A C 1
ATOM 843 O O . LYS A 1 108 ? -11.883 11.807 1.251 1.00 86.94 108 LYS A O 1
ATOM 848 N N . THR A 1 109 ? -12.361 13.810 2.186 1.00 88.31 109 THR A N 1
ATOM 849 C CA . THR A 1 109 ? -11.123 13.953 2.947 1.00 88.31 109 THR A CA 1
ATOM 850 C C . THR A 1 109 ? -11.370 13.481 4.375 1.00 88.31 109 THR A C 1
ATOM 852 O O . THR A 1 109 ? -12.418 13.786 4.943 1.00 88.31 109 THR A O 1
ATOM 855 N N . ALA A 1 110 ? -10.429 12.732 4.944 1.00 90.75 110 ALA A N 1
ATOM 856 C CA . ALA A 1 110 ? -10.460 12.324 6.348 1.00 90.75 110 ALA A CA 1
ATOM 857 C C . ALA A 1 110 ? -9.249 12.871 7.101 1.00 90.75 110 ALA A C 1
ATOM 859 O O . ALA A 1 110 ? -8.197 13.119 6.505 1.00 90.75 110 ALA A O 1
ATOM 860 N N . TYR A 1 111 ? -9.368 13.010 8.420 1.00 92.81 111 TYR A N 1
ATOM 861 C CA . TYR A 1 111 ? -8.225 13.384 9.238 1.00 92.81 111 TYR A CA 1
ATOM 862 C C . TYR A 1 111 ? -7.421 12.160 9.667 1.00 92.81 111 TYR A C 1
ATOM 864 O O . TYR A 1 111 ? -7.955 11.117 10.050 1.00 92.81 111 TYR A O 1
ATOM 872 N N . PHE A 1 112 ? -6.094 12.285 9.631 1.00 91.56 112 PHE A N 1
ATOM 873 C CA . PHE A 1 112 ? -5.199 11.169 9.914 1.00 91.56 112 PHE A CA 1
ATOM 874 C C . PHE A 1 112 ? -5.379 10.627 11.335 1.00 91.56 112 PHE A C 1
ATOM 876 O O . PHE A 1 112 ? -5.317 9.422 11.553 1.00 91.56 112 PHE A O 1
ATOM 883 N N . ASN A 1 113 ? -5.638 11.501 12.309 1.00 91.56 113 ASN A N 1
ATOM 884 C CA . ASN A 1 113 ? -5.899 11.115 13.698 1.00 91.56 113 ASN A CA 1
ATOM 885 C C . ASN A 1 113 ? -7.176 10.270 13.866 1.00 91.56 113 ASN A C 1
ATOM 887 O O . ASN A 1 113 ? -7.197 9.409 14.739 1.00 91.56 113 ASN A O 1
ATOM 891 N N . GLU A 1 114 ? -8.202 10.480 13.041 1.00 90.88 114 GLU A N 1
ATOM 892 C CA . GLU A 1 114 ? -9.468 9.736 13.088 1.00 90.88 114 GLU A CA 1
ATOM 893 C C . GLU A 1 114 ? -9.335 8.343 12.464 1.00 90.88 114 GLU A C 1
ATOM 895 O O . GLU A 1 114 ? -9.950 7.378 12.928 1.00 90.88 114 GLU A O 1
ATOM 900 N N . ILE A 1 115 ? -8.515 8.220 11.416 1.00 91.25 115 ILE A N 1
ATOM 901 C CA . ILE A 1 115 ? -8.314 6.945 10.719 1.00 91.25 115 ILE A CA 1
ATOM 902 C C . ILE A 1 115 ? -7.184 6.106 11.318 1.00 91.25 115 ILE A C 1
ATOM 904 O O . ILE A 1 115 ? -7.202 4.889 11.162 1.00 91.25 115 ILE A O 1
ATOM 908 N N . LYS A 1 116 ? -6.219 6.711 12.026 1.00 90.69 116 LYS A N 1
ATOM 909 C CA . LYS A 1 116 ? -5.097 6.006 12.676 1.00 90.69 116 LYS A CA 1
ATOM 910 C C . LYS A 1 116 ? -5.548 4.794 13.506 1.00 90.69 116 LYS A C 1
ATOM 912 O O . LYS A 1 116 ? -5.059 3.699 13.235 1.00 90.69 116 LYS A O 1
ATOM 917 N N . PRO A 1 117 ? -6.517 4.923 14.437 1.00 92.06 117 PRO A N 1
ATOM 918 C CA . PRO A 1 117 ? -6.997 3.776 15.207 1.00 92.06 117 PRO A CA 1
ATOM 919 C C . PRO A 1 117 ? -7.589 2.673 14.322 1.00 92.06 117 PRO A C 1
ATOM 921 O O . PRO A 1 117 ? -7.393 1.492 14.590 1.00 92.06 117 PRO A O 1
ATOM 924 N N . GLN A 1 118 ? -8.279 3.047 13.240 1.00 91.75 118 GLN A N 1
ATOM 925 C CA . GLN A 1 118 ? -8.867 2.096 12.294 1.00 91.75 118 GLN A CA 1
ATOM 926 C C . GLN A 1 118 ? -7.781 1.342 11.517 1.00 91.75 118 GLN A C 1
ATOM 928 O O . GLN A 1 118 ? -7.879 0.128 11.350 1.00 91.75 118 GLN A O 1
ATOM 933 N N . ILE A 1 119 ? -6.726 2.046 11.086 1.00 91.75 119 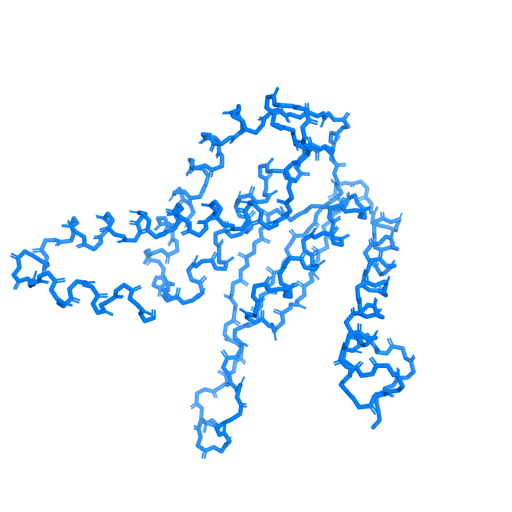ILE A N 1
ATOM 934 C CA . ILE A 1 119 ? -5.544 1.449 10.454 1.00 91.75 119 ILE A CA 1
ATOM 935 C C . ILE A 1 119 ? -4.879 0.466 11.421 1.00 91.75 119 ILE A C 1
ATOM 937 O O . ILE A 1 119 ? -4.604 -0.666 11.040 1.00 91.75 119 ILE A O 1
ATOM 941 N N . GLU A 1 120 ? -4.656 0.857 12.677 1.00 90.75 120 GLU A N 1
ATOM 942 C CA . GLU A 1 120 ? -4.029 -0.005 13.684 1.00 90.75 120 GLU A CA 1
ATOM 943 C C . GLU A 1 120 ? -4.821 -1.277 13.964 1.00 90.75 120 GLU A C 1
ATOM 945 O O . GLU A 1 120 ? -4.234 -2.358 14.000 1.00 90.75 120 GLU A O 1
ATOM 950 N N . VAL A 1 121 ? -6.137 -1.164 14.163 1.00 91.88 121 VAL A N 1
ATOM 951 C CA . VAL A 1 121 ? -7.010 -2.329 14.362 1.00 91.88 121 VAL A CA 1
ATOM 952 C C . VAL A 1 121 ? -6.918 -3.248 13.148 1.00 91.88 121 VAL A C 1
ATOM 954 O O . VAL A 1 121 ? -6.638 -4.436 13.297 1.00 91.88 121 VAL A O 1
ATOM 957 N N . ARG A 1 122 ? -7.046 -2.682 11.943 1.00 91.12 122 ARG A N 1
ATOM 958 C CA . ARG A 1 122 ? -7.028 -3.451 10.699 1.00 91.12 122 ARG A CA 1
ATOM 959 C C . ARG A 1 122 ? -5.692 -4.151 10.448 1.00 91.12 122 ARG A C 1
ATOM 961 O O . ARG A 1 122 ? -5.676 -5.309 10.031 1.00 91.12 122 ARG A O 1
ATOM 968 N N . ILE A 1 123 ? -4.578 -3.466 10.712 1.00 90.69 123 ILE A N 1
ATOM 969 C CA . ILE A 1 123 ? -3.235 -4.046 10.648 1.00 90.69 123 ILE A CA 1
ATOM 970 C C . ILE A 1 123 ? -3.129 -5.188 11.658 1.00 90.69 123 ILE A C 1
ATOM 972 O O . ILE A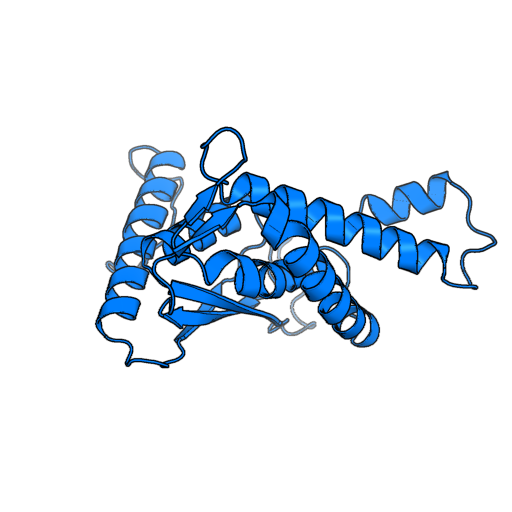 1 123 ? -2.768 -6.288 11.260 1.00 90.69 123 ILE A O 1
ATOM 976 N N . LYS A 1 124 ? -3.472 -4.970 12.935 1.00 90.00 124 LYS A N 1
ATOM 977 C CA . LYS A 1 124 ? -3.336 -5.988 13.995 1.00 90.00 124 LYS A CA 1
ATOM 978 C C . LYS A 1 124 ? -4.116 -7.265 13.679 1.00 90.00 124 LYS A C 1
ATOM 980 O O . LYS A 1 124 ? -3.536 -8.343 13.753 1.00 90.00 124 LYS A O 1
ATOM 985 N N . GLU A 1 125 ? -5.372 -7.139 13.248 1.00 90.31 125 GLU A N 1
ATOM 986 C CA . GLU A 1 125 ? -6.201 -8.276 12.818 1.00 90.31 125 GLU A CA 1
ATOM 987 C C . GLU A 1 125 ? -5.526 -9.105 11.718 1.00 90.31 125 GLU A C 1
ATOM 989 O O . GLU A 1 125 ? -5.526 -10.336 11.752 1.00 90.31 125 GLU A O 1
ATOM 994 N N . LYS A 1 126 ? -4.942 -8.430 10.723 1.00 88.88 126 LYS A N 1
ATOM 995 C CA . LYS A 1 126 ? -4.289 -9.095 9.594 1.00 88.88 126 LYS A CA 1
ATOM 996 C C . LYS A 1 126 ? -2.926 -9.662 9.959 1.00 88.88 126 LYS A C 1
ATOM 998 O O . LYS A 1 126 ? -2.598 -10.760 9.524 1.00 88.88 126 LYS A O 1
ATOM 1003 N N . LEU A 1 127 ? -2.169 -8.970 10.802 1.00 88.06 127 LEU A N 1
ATOM 1004 C CA . LEU A 1 127 ? -0.903 -9.465 11.327 1.00 88.06 127 LEU A CA 1
ATOM 1005 C C . LEU A 1 127 ? -1.091 -10.720 12.189 1.00 88.06 127 LEU A C 1
ATOM 1007 O O . LEU A 1 127 ? -0.261 -11.617 12.095 1.00 88.06 127 LEU A O 1
ATOM 1011 N N . ASP A 1 128 ? -2.183 -10.832 12.958 1.00 89.06 128 ASP A N 1
ATOM 1012 C CA . ASP A 1 128 ? -2.527 -12.069 13.682 1.00 89.06 128 ASP A CA 1
ATOM 1013 C C . ASP A 1 128 ? -2.711 -13.247 12.725 1.00 89.06 128 ASP A C 1
ATOM 1015 O O . ASP A 1 128 ? -2.170 -14.328 12.964 1.00 89.06 128 ASP A O 1
ATOM 1019 N N . GLN A 1 129 ? -3.423 -13.032 11.616 1.00 87.19 129 GLN A N 1
ATOM 1020 C CA . GLN A 1 129 ? -3.570 -14.039 10.569 1.00 87.19 129 GLN A CA 1
ATOM 1021 C C . GLN A 1 129 ? -2.205 -14.423 9.973 1.00 87.19 129 GLN A C 1
ATOM 1023 O O . GLN A 1 129 ? -1.846 -15.599 9.969 1.00 87.19 129 GLN A O 1
ATOM 1028 N N . PHE A 1 130 ? -1.421 -13.440 9.526 1.00 86.25 130 PHE A N 1
ATOM 1029 C CA . PHE A 1 130 ? -0.128 -13.674 8.875 1.00 86.25 130 PHE A CA 1
ATOM 1030 C C . PHE A 1 130 ? 0.889 -14.360 9.791 1.00 86.25 130 PHE A C 1
ATOM 1032 O O . PHE A 1 130 ? 1.624 -15.238 9.343 1.00 86.25 130 PHE A O 1
ATOM 1039 N N . TRP A 1 131 ? 0.905 -14.007 11.078 1.00 84.88 131 TRP A N 1
ATOM 1040 C CA . TRP A 1 131 ? 1.765 -14.642 12.074 1.00 84.88 131 TRP A CA 1
ATOM 1041 C C . TRP A 1 131 ? 1.430 -16.127 12.239 1.00 84.88 131 TRP A C 1
ATOM 1043 O O . TRP A 1 131 ? 2.326 -16.970 12.246 1.00 84.88 131 TRP A O 1
ATOM 1053 N N . ASN A 1 132 ? 0.139 -16.462 12.322 1.00 85.88 132 ASN A N 1
ATOM 1054 C CA . ASN A 1 132 ? -0.320 -17.849 12.435 1.00 85.88 132 ASN A CA 1
ATOM 1055 C C . ASN A 1 132 ? -0.063 -18.663 11.156 1.00 85.88 132 ASN A C 1
ATOM 1057 O O . ASN A 1 132 ? 0.128 -19.875 11.229 1.00 85.88 132 ASN A O 1
ATOM 1061 N N . GLU A 1 133 ? -0.026 -18.004 9.997 1.00 83.81 133 GLU A N 1
ATOM 1062 C CA . GLU A 1 133 ? 0.342 -18.599 8.706 1.00 83.81 133 GLU A CA 1
ATOM 1063 C C . GLU A 1 133 ? 1.871 -18.706 8.505 1.00 83.81 133 GLU A C 1
ATOM 1065 O O . GLU A 1 133 ? 2.327 -19.261 7.506 1.00 83.81 133 GLU A O 1
ATOM 1070 N N . GLY A 1 134 ? 2.677 -18.221 9.459 1.00 79.75 134 GLY A N 1
ATOM 1071 C CA . GLY A 1 134 ? 4.139 -18.324 9.436 1.00 79.75 134 GLY A CA 1
ATOM 1072 C C . GLY A 1 134 ? 4.844 -17.282 8.562 1.00 79.75 134 GLY A C 1
ATOM 1073 O O . GLY A 1 134 ? 6.019 -17.456 8.236 1.00 79.75 134 GLY A O 1
ATOM 1074 N N . ILE A 1 135 ? 4.160 -16.199 8.181 1.00 77.31 135 ILE A N 1
ATOM 1075 C CA . ILE A 1 135 ? 4.761 -15.076 7.451 1.00 77.31 135 ILE A CA 1
ATOM 1076 C C . ILE A 1 135 ? 5.594 -14.243 8.434 1.00 77.31 135 ILE A C 1
ATOM 1078 O O . ILE A 1 135 ? 5.090 -13.789 9.460 1.00 77.31 135 ILE A O 1
ATOM 1082 N N . GLY A 1 136 ? 6.867 -14.011 8.110 1.00 74.44 136 GLY A N 1
ATOM 1083 C CA . GLY A 1 136 ? 7.814 -13.316 8.985 1.00 74.44 136 GLY A CA 1
ATOM 1084 C C . GLY A 1 136 ? 8.845 -12.473 8.233 1.00 74.44 136 GLY A C 1
ATOM 1085 O O . GLY A 1 136 ? 8.829 -12.373 7.005 1.00 74.44 136 GLY A O 1
ATOM 1086 N N . GLY A 1 137 ? 9.756 -11.851 8.985 1.00 73.44 137 GLY A N 1
ATOM 1087 C CA . GLY A 1 137 ? 10.830 -11.014 8.443 1.00 73.44 137 GLY A CA 1
ATOM 1088 C C . GLY A 1 137 ? 10.313 -9.847 7.593 1.00 73.44 137 GLY A C 1
ATOM 1089 O O . GLY A 1 137 ? 9.279 -9.247 7.888 1.00 73.44 137 GLY A O 1
ATOM 1090 N N . SER A 1 138 ? 11.023 -9.536 6.504 1.00 71.19 138 SER A N 1
ATOM 1091 C CA . SER A 1 138 ? 10.666 -8.428 5.599 1.00 71.19 138 SER A CA 1
ATOM 1092 C C . SER A 1 138 ? 9.270 -8.547 4.963 1.00 71.19 138 SER A C 1
ATOM 1094 O O . SER A 1 138 ? 8.615 -7.530 4.731 1.00 71.19 138 SER A O 1
ATOM 1096 N N . ASP A 1 139 ? 8.778 -9.769 4.738 1.00 75.00 139 ASP A N 1
ATOM 1097 C CA . ASP A 1 139 ? 7.468 -10.007 4.122 1.00 75.00 139 ASP A CA 1
ATOM 1098 C C . ASP A 1 139 ? 6.311 -9.678 5.083 1.00 75.00 139 ASP A C 1
ATOM 1100 O O . ASP A 1 139 ? 5.204 -9.360 4.643 1.00 75.00 139 ASP A O 1
ATOM 1104 N N . PHE A 1 140 ? 6.572 -9.658 6.394 1.00 79.50 140 PHE A N 1
ATOM 1105 C CA . PHE A 1 140 ? 5.591 -9.286 7.413 1.00 79.50 140 PHE A CA 1
ATOM 1106 C C . PHE A 1 140 ? 5.203 -7.802 7.327 1.00 79.50 140 PHE A C 1
ATOM 1108 O O . PHE A 1 140 ? 4.020 -7.463 7.334 1.00 79.50 140 PHE A O 1
ATOM 1115 N N . PHE A 1 141 ? 6.191 -6.915 7.148 1.00 82.25 141 PHE A N 1
ATOM 1116 C CA . PHE A 1 141 ? 5.952 -5.486 6.911 1.00 82.25 141 PHE A CA 1
ATOM 1117 C C . PHE A 1 141 ? 5.172 -5.255 5.615 1.00 82.25 141 PHE A C 1
ATOM 1119 O O . PHE A 1 141 ? 4.184 -4.526 5.599 1.00 82.25 141 PHE A O 1
ATOM 1126 N N . ILE A 1 142 ? 5.592 -5.917 4.540 1.00 79.19 142 ILE A N 1
ATOM 1127 C CA . ILE A 1 142 ? 4.974 -5.791 3.220 1.00 79.19 142 ILE A CA 1
ATOM 1128 C C . ILE A 1 142 ? 3.504 -6.238 3.247 1.00 79.19 142 ILE A C 1
ATOM 1130 O O . ILE A 1 142 ? 2.640 -5.573 2.677 1.00 79.19 142 ILE A O 1
ATOM 1134 N N . SER A 1 143 ? 3.201 -7.319 3.966 1.00 81.88 143 SER A N 1
ATOM 1135 C CA . SER A 1 143 ? 1.832 -7.825 4.122 1.00 81.88 143 SER A CA 1
ATOM 1136 C C . SER A 1 143 ? 0.917 -6.847 4.863 1.00 81.88 143 SER A C 1
ATOM 1138 O O . SER A 1 143 ? -0.287 -6.844 4.625 1.00 81.88 143 SER A O 1
ATOM 1140 N N . ALA A 1 144 ? 1.469 -5.988 5.728 1.00 86.88 144 ALA A N 1
ATOM 1141 C CA . ALA A 1 144 ? 0.715 -4.973 6.463 1.00 86.88 144 ALA A CA 1
ATOM 1142 C C . ALA A 1 144 ? 0.342 -3.741 5.619 1.00 86.88 144 ALA A C 1
ATOM 1144 O O . ALA A 1 144 ? -0.586 -3.015 5.984 1.00 86.88 144 ALA A O 1
ATOM 1145 N N . ILE A 1 145 ? 1.017 -3.516 4.484 1.00 87.38 145 ILE A N 1
ATOM 1146 C CA . ILE A 1 145 ? 0.764 -2.362 3.609 1.00 87.38 145 ILE A CA 1
ATOM 1147 C C . ILE A 1 145 ? -0.658 -2.412 3.041 1.00 87.38 145 ILE A C 1
ATOM 1149 O O . ILE A 1 145 ? -1.384 -1.426 3.134 1.00 87.38 145 ILE A O 1
ATOM 1153 N N . GLY A 1 146 ? -1.088 -3.554 2.500 1.00 85.19 146 GLY A N 1
ATOM 1154 C CA . GLY A 1 146 ? -2.440 -3.741 1.961 1.00 85.19 146 GLY A CA 1
ATOM 1155 C C . GLY A 1 146 ? -3.553 -3.409 2.959 1.00 85.19 146 GLY A C 1
ATOM 1156 O O . GLY A 1 146 ? -4.359 -2.531 2.662 1.00 85.19 146 GLY A O 1
ATOM 1157 N N . PRO A 1 147 ? -3.587 -4.043 4.146 1.00 88.00 147 PRO A N 1
ATOM 1158 C CA . PRO A 1 147 ? -4.557 -3.746 5.201 1.00 88.00 147 PRO A CA 1
ATOM 1159 C C . PRO A 1 147 ? -4.600 -2.269 5.613 1.00 88.00 147 PRO A C 1
ATOM 1161 O O . PRO A 1 147 ? -5.677 -1.718 5.829 1.00 88.00 147 PRO A O 1
ATOM 1164 N N . ALA A 1 148 ? -3.445 -1.605 5.700 1.00 90.75 148 ALA A N 1
ATOM 1165 C CA . ALA A 1 148 ? -3.386 -0.184 6.030 1.00 90.75 148 ALA A CA 1
ATOM 1166 C C . ALA A 1 148 ? -3.958 0.693 4.905 1.00 90.75 148 ALA A C 1
ATOM 1168 O O . ALA A 1 148 ? -4.760 1.602 5.143 1.00 90.75 148 ALA A O 1
ATOM 1169 N N . MET A 1 149 ? -3.578 0.383 3.665 1.00 88.31 149 MET A N 1
ATOM 1170 C CA . MET A 1 149 ? -4.052 1.064 2.463 1.00 88.31 149 MET A CA 1
ATOM 1171 C C . MET A 1 149 ? -5.542 0.843 2.200 1.00 88.31 149 MET A C 1
ATOM 1173 O O . MET A 1 149 ? -6.186 1.721 1.630 1.00 88.31 149 MET A O 1
ATOM 1177 N N . GLU A 1 150 ? -6.107 -0.275 2.651 1.00 88.25 150 GLU A N 1
ATOM 1178 C CA . GLU A 1 150 ? -7.541 -0.548 2.560 1.00 88.25 150 GLU A CA 1
ATOM 1179 C C . GLU A 1 150 ? -8.358 0.497 3.331 1.00 88.25 150 GLU A C 1
ATOM 1181 O O . GLU A 1 150 ? -9.451 0.868 2.907 1.00 88.25 150 GLU A O 1
ATOM 1186 N N . VAL A 1 151 ? -7.835 0.997 4.454 1.00 89.19 151 VAL A N 1
ATOM 1187 C CA . VAL A 1 151 ? -8.469 2.065 5.240 1.00 89.19 151 VAL A CA 1
ATOM 1188 C C . VAL A 1 151 ? -8.102 3.434 4.675 1.00 89.19 151 VAL A C 1
ATOM 1190 O O . VAL A 1 151 ? -8.986 4.251 4.425 1.00 89.19 151 VAL A O 1
ATOM 1193 N N . PHE A 1 152 ? -6.810 3.679 4.437 1.00 89.19 152 PHE A N 1
ATOM 1194 C CA . PHE A 1 152 ? -6.306 4.977 3.982 1.00 89.19 152 PHE A CA 1
ATOM 1195 C C . PHE A 1 152 ? -6.835 5.363 2.592 1.00 89.19 152 PHE A C 1
ATOM 1197 O O . PHE A 1 152 ? -7.275 6.488 2.371 1.00 89.19 152 PHE A O 1
ATOM 1204 N N . GLY A 1 153 ? -6.828 4.421 1.650 1.00 85.25 153 GLY A N 1
ATOM 1205 C CA . GLY A 1 153 ? -7.128 4.661 0.241 1.00 85.25 153 GLY A CA 1
ATOM 1206 C C . GLY A 1 153 ? -8.614 4.782 -0.111 1.00 85.25 153 GLY A C 1
ATOM 1207 O O . GLY A 1 153 ? -8.932 5.145 -1.246 1.00 85.25 153 GLY A O 1
ATOM 1208 N N . LYS A 1 154 ? -9.520 4.528 0.848 1.00 83.00 154 LYS A N 1
ATOM 1209 C CA . LYS A 1 154 ? -10.963 4.804 0.703 1.00 83.00 154 LYS A CA 1
ATOM 1210 C C . LYS A 1 154 ? -11.245 6.292 0.511 1.00 83.00 154 LYS A C 1
ATOM 1212 O O . LYS A 1 154 ? -12.188 6.640 -0.196 1.00 83.00 154 LYS A O 1
ATOM 1217 N N . TYR A 1 155 ? -10.423 7.142 1.122 1.00 86.44 155 TYR A N 1
ATOM 1218 C CA . TYR A 1 155 ? -10.556 8.592 1.095 1.00 86.44 155 TYR A CA 1
ATOM 1219 C C . TYR A 1 155 ? -9.806 9.198 -0.093 1.00 86.44 155 TYR A C 1
ATOM 1221 O O . TYR A 1 155 ? -8.826 8.644 -0.593 1.00 86.44 155 TYR A O 1
ATOM 1229 N N . GLU A 1 156 ? -10.280 10.349 -0.566 1.00 84.06 156 GLU A N 1
ATOM 1230 C CA . GLU A 1 156 ? -9.634 11.083 -1.654 1.00 84.06 156 GLU A CA 1
ATOM 1231 C C . GLU A 1 156 ? -8.321 11.725 -1.216 1.00 84.06 156 GLU A C 1
ATOM 1233 O O . GLU A 1 156 ? -7.354 11.762 -1.979 1.00 84.06 156 GLU A O 1
ATOM 1238 N N . GLY A 1 157 ? -8.289 12.178 0.032 1.00 85.94 157 GLY A N 1
ATOM 1239 C CA . GLY A 1 157 ? -7.109 12.682 0.700 1.00 85.94 157 GLY A CA 1
ATOM 1240 C C . GLY A 1 157 ? -7.203 12.422 2.194 1.00 85.94 157 GLY A C 1
ATOM 1241 O O . GLY A 1 157 ? -8.291 12.305 2.759 1.00 85.94 157 GLY A O 1
ATOM 1242 N N . VAL A 1 158 ? -6.043 12.335 2.830 1.00 89.06 158 VAL A N 1
ATOM 1243 C CA . VAL A 1 158 ? -5.936 12.263 4.283 1.00 89.06 158 VAL A CA 1
ATOM 1244 C C . VAL A 1 158 ? -5.064 13.417 4.736 1.00 89.06 158 VAL A C 1
ATOM 1246 O O . VAL A 1 158 ? -3.957 13.590 4.226 1.00 89.06 158 VAL A O 1
ATOM 1249 N N . GLU A 1 159 ? -5.562 14.204 5.681 1.00 93.50 159 GLU A N 1
ATOM 1250 C CA . GLU A 1 159 ? -4.909 15.425 6.153 1.00 93.50 159 GLU A CA 1
ATOM 1251 C C . GLU A 1 159 ? -4.590 15.350 7.647 1.00 93.50 159 GLU A C 1
ATOM 1253 O O . GLU A 1 159 ? -5.265 14.689 8.439 1.00 93.50 159 GLU A O 1
ATOM 1258 N N . LYS A 1 160 ? -3.516 16.022 8.051 1.00 92.44 160 LYS A N 1
ATOM 1259 C CA . LYS A 1 160 ? -3.173 16.253 9.454 1.00 92.44 160 LYS A CA 1
ATOM 1260 C C . LYS A 1 160 ? -4.029 17.401 9.996 1.00 92.44 160 LYS A C 1
ATOM 1262 O O . LYS A 1 160 ? -4.574 18.197 9.239 1.00 92.44 160 LYS A O 1
ATOM 1267 N N . LEU A 1 161 ? -4.087 17.549 11.321 1.00 88.25 161 LEU A N 1
ATOM 1268 C CA . LEU A 1 161 ? -4.745 18.707 11.953 1.00 88.25 161 LEU A CA 1
ATOM 1269 C C . LEU A 1 161 ? -4.099 20.048 11.559 1.00 88.25 161 LEU A C 1
ATOM 1271 O O . LEU A 1 161 ? -4.738 21.088 11.661 1.00 88.25 161 LEU A O 1
ATOM 1275 N N . SER A 1 162 ? -2.849 20.021 11.086 1.00 88.75 162 SER A N 1
ATOM 1276 C CA . SER A 1 162 ? -2.159 21.178 10.508 1.00 88.75 162 SER A CA 1
ATOM 1277 C C . SER A 1 162 ? -2.667 21.578 9.114 1.00 88.75 162 SER A C 1
ATOM 1279 O O . SER A 1 162 ? -2.245 22.610 8.606 1.00 88.75 162 SER A O 1
ATOM 1281 N N . GLY A 1 163 ? -3.530 20.774 8.478 1.00 86.94 163 GLY A N 1
ATOM 1282 C CA . GLY A 1 163 ? -3.995 20.958 7.096 1.00 86.94 163 GLY A CA 1
ATOM 1283 C C . GLY A 1 163 ? -3.063 20.370 6.029 1.00 86.94 163 GLY A C 1
ATOM 1284 O O . GLY A 1 163 ? -3.383 20.379 4.844 1.00 86.94 163 GLY A O 1
ATOM 1285 N N . GLU A 1 164 ? -1.907 19.830 6.418 1.00 91.00 164 GLU A N 1
ATOM 1286 C CA . GLU A 1 164 ? -0.994 19.165 5.486 1.00 91.00 164 GLU A CA 1
ATOM 1287 C C . GLU A 1 164 ? -1.496 17.764 5.116 1.00 91.00 164 GLU A C 1
ATOM 1289 O O . GLU A 1 164 ? -1.889 16.985 5.990 1.00 91.00 164 GLU A O 1
ATOM 1294 N N . LYS A 1 165 ? -1.406 17.400 3.833 1.00 90.50 165 LYS A N 1
ATOM 1295 C CA . LYS A 1 165 ? -1.697 16.035 3.377 1.00 90.50 165 LYS A CA 1
ATOM 1296 C C . LYS A 1 165 ? -0.658 15.049 3.902 1.00 90.50 165 LYS A C 1
ATOM 1298 O O . LYS A 1 165 ? 0.535 15.339 3.902 1.00 90.50 165 LYS A O 1
ATOM 1303 N N . VAL A 1 166 ? -1.121 13.870 4.299 1.00 90.69 166 VAL A N 1
ATOM 1304 C CA . VAL A 1 166 ? -0.254 12.753 4.678 1.00 90.69 166 VAL A CA 1
ATOM 1305 C C . VAL A 1 166 ? 0.345 12.139 3.419 1.00 90.69 166 VAL A C 1
ATOM 1307 O O . VAL A 1 166 ? -0.376 11.717 2.513 1.00 90.69 166 VAL A O 1
ATOM 1310 N N . SER A 1 167 ? 1.670 12.085 3.368 1.00 90.19 167 SER A N 1
ATOM 1311 C CA . SER A 1 167 ? 2.421 11.451 2.286 1.00 90.19 167 SER A CA 1
ATOM 1312 C C . SER A 1 167 ? 2.410 9.921 2.389 1.00 90.19 167 SER A C 1
ATOM 1314 O O . SER A 1 167 ? 2.255 9.348 3.471 1.00 90.19 167 SER A O 1
ATOM 1316 N N . ALA A 1 168 ? 2.642 9.232 1.264 1.00 87.94 168 ALA A N 1
ATOM 1317 C CA . ALA A 1 168 ? 2.837 7.779 1.269 1.00 87.94 168 ALA A CA 1
ATOM 1318 C C . ALA A 1 168 ? 4.023 7.363 2.153 1.00 87.94 168 ALA A C 1
ATOM 1320 O O . ALA A 1 168 ? 3.953 6.339 2.830 1.00 87.94 168 ALA A O 1
ATOM 1321 N N . LYS A 1 169 ? 5.079 8.183 2.206 1.00 89.25 169 LYS A N 1
ATOM 1322 C CA . LYS A 1 169 ? 6.224 7.975 3.094 1.00 89.25 169 LYS A CA 1
ATOM 1323 C C . LYS A 1 169 ? 5.824 7.966 4.570 1.00 89.25 169 LYS A C 1
ATOM 1325 O O . LYS A 1 169 ? 6.122 6.998 5.263 1.00 89.25 169 LYS A O 1
ATOM 1330 N N . GLU A 1 170 ? 5.111 8.993 5.036 1.00 90.69 170 GLU A N 1
ATOM 1331 C CA . GLU A 1 170 ? 4.630 9.069 6.427 1.00 90.69 170 GLU A CA 1
ATOM 1332 C C . GLU A 1 170 ? 3.731 7.873 6.778 1.00 90.69 170 GLU A C 1
ATOM 1334 O O . GLU A 1 170 ? 3.819 7.319 7.876 1.00 90.69 170 GLU A O 1
ATOM 1339 N N . LEU A 1 171 ? 2.884 7.436 5.839 1.00 90.06 171 LEU A N 1
ATOM 1340 C CA . LEU A 1 171 ? 2.051 6.250 6.020 1.00 90.06 171 LEU A CA 1
ATOM 1341 C C . LEU A 1 171 ? 2.893 4.970 6.146 1.00 90.06 171 LEU A C 1
ATOM 1343 O O . LEU A 1 171 ? 2.656 4.175 7.053 1.00 90.06 171 LEU A O 1
ATOM 1347 N N . LEU A 1 172 ? 3.881 4.767 5.270 1.00 89.50 172 LEU A N 1
ATOM 1348 C CA . LEU A 1 172 ? 4.779 3.609 5.317 1.00 89.50 172 LEU A CA 1
ATOM 1349 C C . LEU A 1 172 ? 5.604 3.569 6.609 1.00 89.50 172 LEU A C 1
ATOM 1351 O O . LEU A 1 172 ? 5.763 2.500 7.202 1.00 89.50 172 LEU A O 1
ATOM 1355 N N . GLU A 1 173 ? 6.094 4.718 7.077 1.00 90.38 173 GLU A N 1
ATOM 1356 C CA . GLU A 1 173 ? 6.793 4.841 8.361 1.00 90.38 173 GLU A CA 1
ATOM 1357 C C . GLU A 1 173 ? 5.880 4.468 9.536 1.00 90.38 173 GLU A C 1
ATOM 1359 O O . GLU A 1 173 ? 6.287 3.718 10.429 1.00 90.38 173 GLU A O 1
ATOM 1364 N N . TYR A 1 174 ? 4.626 4.924 9.508 1.00 91.19 174 TYR A N 1
ATOM 1365 C CA . TYR A 1 174 ? 3.631 4.562 10.513 1.00 91.19 174 TYR A CA 1
ATOM 1366 C C . TYR A 1 174 ? 3.333 3.057 10.518 1.00 91.19 174 TYR A C 1
ATOM 1368 O O . TYR A 1 174 ? 3.400 2.430 11.574 1.00 91.19 174 TYR A O 1
ATOM 1376 N N . ILE A 1 175 ? 3.096 2.455 9.346 1.00 90.12 175 ILE A N 1
ATOM 1377 C CA . ILE A 1 175 ? 2.890 1.004 9.205 1.00 90.12 175 ILE A CA 1
ATOM 1378 C C . ILE A 1 175 ? 4.090 0.246 9.772 1.00 90.12 175 ILE A C 1
ATOM 1380 O O . ILE A 1 175 ? 3.916 -0.711 10.523 1.00 90.12 175 ILE A O 1
ATOM 1384 N N . ARG A 1 176 ? 5.313 0.691 9.459 1.00 88.19 176 ARG A N 1
ATOM 1385 C CA . ARG A 1 176 ? 6.542 0.045 9.929 1.00 88.19 176 ARG A CA 1
ATOM 1386 C C . ARG A 1 176 ? 6.604 0.038 11.447 1.00 88.19 176 ARG A C 1
ATOM 1388 O O . ARG A 1 176 ? 6.854 -1.009 12.035 1.00 88.19 176 ARG A O 1
ATOM 1395 N N . LYS A 1 177 ? 6.319 1.180 12.073 1.00 89.81 177 LYS A N 1
ATOM 1396 C CA . LYS A 1 177 ? 6.252 1.296 13.530 1.00 89.81 177 LYS A CA 1
ATOM 1397 C C . LYS A 1 177 ? 5.207 0.343 14.120 1.00 89.81 177 LYS A C 1
ATOM 1399 O O . LYS A 1 177 ? 5.539 -0.412 15.030 1.00 89.81 177 LYS A O 1
ATOM 1404 N N . SER A 1 178 ? 3.988 0.322 13.579 1.00 89.12 178 SER A N 1
ATOM 1405 C CA . SER A 1 178 ? 2.915 -0.558 14.066 1.00 89.12 178 SER A CA 1
ATOM 1406 C C . SER A 1 178 ? 3.261 -2.045 13.936 1.00 89.12 178 SER A C 1
ATOM 1408 O O . SER A 1 178 ? 2.983 -2.822 14.849 1.00 89.12 178 SER A O 1
ATOM 1410 N N . VAL A 1 179 ? 3.891 -2.448 12.829 1.00 88.19 179 VAL A N 1
ATOM 1411 C CA . VAL A 1 179 ? 4.351 -3.828 12.609 1.00 88.19 179 VAL A CA 1
ATOM 1412 C C . VAL A 1 179 ? 5.445 -4.203 13.609 1.00 88.19 179 VAL A C 1
ATOM 1414 O O . VAL A 1 179 ? 5.371 -5.273 14.211 1.00 88.19 179 VAL A O 1
ATOM 1417 N N . SER A 1 180 ? 6.426 -3.324 13.834 1.00 86.88 180 SER A N 1
ATOM 1418 C CA . SER A 1 180 ? 7.498 -3.558 14.807 1.00 86.88 180 SER A CA 1
ATOM 1419 C C . SER A 1 180 ? 6.963 -3.689 16.234 1.00 86.88 180 SER A C 1
ATOM 1421 O O . SER A 1 180 ? 7.319 -4.632 16.935 1.00 86.88 180 SER A O 1
ATOM 1423 N N . GLU A 1 181 ? 6.070 -2.793 16.663 1.00 87.06 181 GLU A N 1
ATOM 1424 C CA . GLU A 1 181 ? 5.426 -2.853 17.986 1.00 87.06 181 GLU A CA 1
ATOM 1425 C C . GLU A 1 181 ? 4.609 -4.139 18.173 1.00 87.06 181 GLU A C 1
ATOM 1427 O O . GLU A 1 181 ? 4.631 -4.765 19.239 1.00 87.06 181 GLU A O 1
ATOM 1432 N N . TYR A 1 182 ? 3.908 -4.570 17.124 1.00 87.44 182 TYR A N 1
ATOM 1433 C CA . TYR A 1 182 ? 3.170 -5.824 17.131 1.00 87.44 182 TYR A CA 1
ATOM 1434 C C . TYR A 1 182 ? 4.107 -7.037 17.249 1.00 87.44 182 TYR A C 1
ATOM 1436 O O . TYR A 1 182 ? 3.895 -7.894 18.111 1.00 87.44 182 TYR A O 1
ATOM 1444 N N . ALA A 1 183 ? 5.161 -7.097 16.427 1.00 84.50 183 ALA A N 1
ATOM 1445 C CA . ALA A 1 183 ? 6.133 -8.188 16.440 1.00 84.50 183 ALA A CA 1
ATOM 1446 C C . ALA A 1 183 ? 6.833 -8.291 17.803 1.00 84.50 183 ALA A C 1
ATOM 1448 O O . ALA A 1 183 ? 6.883 -9.372 18.390 1.00 84.50 183 ALA A O 1
ATOM 1449 N N . LEU A 1 184 ? 7.261 -7.152 18.361 1.00 81.88 184 LEU A N 1
ATOM 1450 C CA . LEU A 1 184 ? 7.775 -7.036 19.729 1.00 81.88 184 LEU A CA 1
ATOM 1451 C C . LEU A 1 184 ? 6.804 -7.637 20.742 1.00 81.88 184 LEU A C 1
ATOM 1453 O O . LEU A 1 184 ? 7.183 -8.479 21.550 1.00 81.88 184 LEU A O 1
ATOM 1457 N N . THR A 1 185 ? 5.532 -7.249 20.673 1.00 84.00 185 THR A N 1
ATOM 1458 C CA . THR A 1 185 ? 4.506 -7.739 21.596 1.00 84.00 185 THR A CA 1
ATOM 1459 C C . THR A 1 185 ? 4.326 -9.256 21.503 1.00 84.00 185 THR A C 1
ATOM 1461 O O . THR A 1 185 ? 4.171 -9.910 22.533 1.00 84.00 185 THR A O 1
ATOM 1464 N N . LYS A 1 186 ? 4.354 -9.844 20.301 1.00 81.94 186 LYS A N 1
ATOM 1465 C CA . LYS A 1 186 ? 4.215 -11.299 20.110 1.00 81.94 186 LYS A CA 1
ATOM 1466 C C . LYS A 1 186 ? 5.439 -12.080 20.571 1.00 81.94 186 LYS A C 1
ATOM 1468 O O . LYS A 1 186 ? 5.278 -13.121 21.206 1.00 81.94 186 LYS A O 1
ATOM 1473 N N . ILE A 1 187 ? 6.638 -11.567 20.307 1.00 75.81 187 ILE A N 1
ATOM 1474 C CA . ILE A 1 187 ? 7.896 -12.157 20.777 1.00 75.81 187 ILE A CA 1
ATOM 1475 C C . ILE A 1 187 ? 7.940 -12.108 22.310 1.00 75.81 187 ILE A C 1
ATOM 1477 O O . ILE A 1 187 ? 8.129 -13.133 22.954 1.00 75.81 187 ILE A O 1
ATOM 1481 N N . LEU A 1 188 ? 7.665 -10.949 22.915 1.00 70.75 188 LEU A N 1
ATOM 1482 C CA . LEU A 1 188 ? 7.702 -10.773 24.372 1.00 70.75 188 LEU A CA 1
ATOM 1483 C C . LEU A 1 188 ? 6.611 -11.565 25.110 1.00 70.75 188 LEU A C 1
ATOM 1485 O O . LEU A 1 188 ? 6.842 -12.021 26.225 1.00 70.75 188 LEU A O 1
ATOM 1489 N N . LYS A 1 189 ? 5.427 -11.739 24.508 1.00 67.75 189 LYS A N 1
ATOM 1490 C CA . LYS A 1 189 ? 4.333 -12.544 25.083 1.00 67.75 189 LYS A CA 1
ATOM 1491 C C . LYS A 1 189 ? 4.455 -14.041 24.800 1.00 67.75 189 LYS A C 1
ATOM 1493 O O . LYS A 1 189 ? 3.671 -14.810 25.355 1.00 67.75 189 LYS A O 1
ATOM 1498 N N . SER A 1 190 ? 5.387 -14.470 23.948 1.00 59.56 190 SER A N 1
ATOM 1499 C CA . SER A 1 190 ? 5.607 -15.892 23.694 1.00 59.56 190 SER A CA 1
ATOM 1500 C C . SER A 1 190 ? 6.243 -16.531 24.938 1.00 59.56 190 SER A C 1
ATOM 1502 O O . SER A 1 190 ? 7.357 -16.153 25.302 1.00 59.56 190 SER A O 1
ATOM 1504 N N . PRO A 1 191 ? 5.594 -17.521 25.589 1.00 50.69 191 PRO A N 1
ATOM 1505 C CA . PRO A 1 191 ? 6.072 -18.112 26.848 1.00 50.69 191 PRO A CA 1
ATOM 1506 C C . PRO A 1 191 ? 7.473 -18.742 26.761 1.00 50.69 191 PRO A C 1
ATOM 1508 O O . PRO A 1 191 ? 8.114 -18.979 27.778 1.00 50.69 191 PRO A O 1
ATOM 1511 N N . GLN A 1 192 ? 7.957 -19.006 25.544 1.00 50.62 192 GLN A N 1
ATOM 1512 C CA . GLN A 1 192 ? 9.262 -19.605 25.256 1.00 50.62 192 GLN A CA 1
ATOM 1513 C C . GLN A 1 192 ? 10.433 -18.600 25.307 1.00 50.62 192 GLN A C 1
ATOM 1515 O O . GLN A 1 192 ? 11.585 -19.019 25.310 1.00 50.62 192 GLN A O 1
ATOM 1520 N N . LEU A 1 193 ? 10.167 -17.288 25.378 1.00 49.75 193 LEU A N 1
ATOM 1521 C CA . LEU A 1 193 ? 11.178 -16.213 25.369 1.00 49.75 193 LEU A CA 1
ATOM 1522 C C . LEU A 1 193 ? 11.443 -15.578 26.748 1.00 49.75 193 LEU A C 1
ATOM 1524 O O . LEU A 1 193 ? 12.186 -14.597 26.861 1.00 49.75 193 LEU A O 1
ATOM 1528 N N . GLY A 1 194 ? 10.889 -16.165 27.814 1.00 48.38 194 GLY A N 1
ATOM 1529 C CA . GLY A 1 194 ? 11.149 -15.758 29.201 1.00 48.38 194 GLY A CA 1
ATOM 1530 C C . GLY A 1 194 ? 12.603 -15.944 29.662 1.00 48.38 194 GLY A C 1
ATOM 1531 O O . GLY A 1 194 ? 12.950 -15.457 30.731 1.00 48.38 194 GLY A O 1
ATOM 1532 N N . GLY A 1 195 ? 13.447 -16.615 28.868 1.00 52.97 195 GLY A N 1
ATOM 1533 C CA . GLY A 1 195 ? 14.864 -16.859 29.166 1.00 52.97 195 GLY A CA 1
ATOM 1534 C C . GLY A 1 195 ? 15.861 -16.187 28.217 1.00 52.97 195 GLY A C 1
ATOM 1535 O O . GLY A 1 195 ? 17.029 -16.551 28.248 1.00 52.97 195 GLY A O 1
ATOM 1536 N N . ILE A 1 196 ? 15.419 -15.271 27.348 1.00 58.91 196 ILE A N 1
ATOM 1537 C CA . ILE A 1 196 ? 16.294 -14.627 26.355 1.00 58.91 196 ILE A CA 1
ATOM 1538 C C . ILE A 1 196 ? 16.627 -13.197 26.798 1.00 58.91 196 ILE A C 1
ATOM 1540 O O . ILE A 1 196 ? 15.706 -12.411 27.046 1.00 58.91 196 ILE A O 1
ATOM 1544 N N . ASP A 1 197 ? 17.925 -12.899 26.891 1.00 63.38 197 ASP A N 1
ATOM 1545 C CA . ASP A 1 197 ? 18.515 -11.615 27.294 1.00 63.38 197 ASP A CA 1
ATOM 1546 C C . ASP A 1 197 ? 18.175 -10.457 26.336 1.00 63.38 197 ASP A C 1
ATOM 1548 O O . ASP A 1 197 ? 17.668 -10.654 25.224 1.00 63.38 197 ASP A O 1
ATOM 1552 N N . GLU A 1 198 ? 18.396 -9.222 26.795 1.00 55.06 198 GLU A N 1
ATOM 1553 C CA . GLU A 1 198 ? 18.047 -8.009 26.047 1.00 55.06 198 GLU A CA 1
ATOM 1554 C C . GLU A 1 198 ? 18.830 -7.888 24.735 1.00 55.06 198 GLU A C 1
ATOM 1556 O O . GLU A 1 198 ? 18.277 -7.449 23.722 1.00 55.06 198 GLU A O 1
ATOM 1561 N N . GLU A 1 199 ? 20.080 -8.339 24.717 1.00 65.06 199 GLU A N 1
ATOM 1562 C CA . GLU A 1 199 ? 20.979 -8.291 23.571 1.00 65.06 199 GLU A CA 1
ATOM 1563 C C . GLU A 1 199 ? 20.506 -9.229 22.454 1.00 65.06 199 GLU A C 1
ATOM 1565 O O . GLU A 1 199 ? 20.470 -8.854 21.278 1.00 65.06 199 GLU A O 1
ATOM 1570 N N . THR A 1 200 ? 20.038 -10.424 22.812 1.00 63.75 200 THR A N 1
ATOM 1571 C CA . THR A 1 200 ? 19.468 -11.385 21.863 1.00 63.75 200 THR A CA 1
ATOM 1572 C C . THR A 1 200 ? 18.106 -10.922 21.338 1.00 63.75 200 THR A C 1
ATOM 1574 O O . THR A 1 200 ? 17.802 -11.098 20.154 1.00 63.75 200 THR A O 1
ATOM 1577 N N . ARG A 1 201 ? 17.291 -10.256 22.168 1.00 57.84 201 ARG A N 1
ATOM 1578 C CA . ARG A 1 201 ? 16.042 -9.615 21.711 1.00 57.84 201 ARG A CA 1
ATOM 1579 C C . ARG A 1 201 ? 16.325 -8.501 20.707 1.00 57.84 201 ARG A C 1
ATOM 1581 O O . ARG A 1 201 ? 15.657 -8.439 19.678 1.00 57.84 201 ARG A O 1
ATOM 1588 N N . PHE A 1 202 ? 17.332 -7.669 20.965 1.00 57.72 202 PHE A N 1
ATOM 1589 C CA . PHE A 1 202 ? 17.781 -6.628 20.042 1.00 57.72 202 PHE A CA 1
ATOM 1590 C C . PHE A 1 202 ? 18.274 -7.213 18.709 1.00 57.72 202 PHE A C 1
ATOM 1592 O O . PHE A 1 202 ? 17.881 -6.737 17.643 1.00 57.72 202 PHE A O 1
ATOM 1599 N N . TYR A 1 203 ? 19.055 -8.296 18.751 1.00 62.16 203 TYR A N 1
ATOM 1600 C CA . TYR A 1 203 ? 19.534 -8.987 17.551 1.00 62.16 203 TYR A CA 1
ATOM 1601 C C . TYR A 1 203 ? 18.392 -9.554 16.690 1.00 62.16 203 TYR A C 1
ATOM 1603 O O . TYR A 1 203 ? 18.418 -9.426 15.465 1.00 62.16 203 TYR A O 1
ATOM 1611 N N . LEU A 1 204 ? 17.360 -10.135 17.314 1.00 57.84 204 LEU A N 1
ATOM 1612 C CA . LEU A 1 204 ? 16.185 -10.666 16.609 1.00 57.84 204 LEU A CA 1
ATOM 1613 C C . LEU A 1 204 ? 15.348 -9.577 15.918 1.00 57.84 204 LEU A C 1
ATOM 1615 O O . LEU A 1 204 ? 14.672 -9.871 14.936 1.00 57.84 204 LEU A O 1
ATOM 1619 N N . LEU A 1 205 ? 15.395 -8.338 16.410 1.00 51.84 205 LEU A N 1
ATOM 1620 C CA . LEU A 1 205 ? 14.647 -7.200 15.862 1.00 51.84 205 LEU A CA 1
ATOM 1621 C C . LEU A 1 205 ? 15.344 -6.511 14.685 1.00 51.84 205 LEU A C 1
ATOM 1623 O O . LEU A 1 205 ? 14.680 -5.827 13.910 1.00 51.84 205 LEU A O 1
ATOM 1627 N N . TRP A 1 206 ? 16.666 -6.651 14.564 1.00 44.22 206 TRP A N 1
ATOM 1628 C CA . TRP A 1 206 ? 17.454 -5.977 13.525 1.00 44.22 206 TRP A CA 1
ATOM 1629 C C . TRP A 1 206 ? 17.434 -6.727 12.176 1.00 44.22 206 TRP A C 1
ATOM 1631 O O . TRP A 1 206 ? 17.750 -6.135 11.145 1.00 44.22 206 TRP A O 1
ATOM 1641 N N . ARG A 1 207 ? 17.083 -8.019 12.158 1.00 38.62 207 ARG A N 1
ATOM 1642 C CA . ARG A 1 207 ? 17.268 -8.899 10.991 1.00 38.62 207 ARG A CA 1
ATOM 1643 C C . ARG A 1 207 ? 16.144 -8.855 9.954 1.00 38.62 207 ARG A C 1
ATOM 1645 O O . ARG A 1 207 ? 14.956 -8.905 10.338 1.00 38.62 207 ARG A O 1
#

Mean predicted aligned error: 10.18 Å

Nearest PDB structures (foldseek):
  6ttw-assembly1_B  TM=6.149E-01  e=1.575E+00  Homo sapiens
  6ttx-assembly1_B  TM=6.163E-01  e=2.089E+00  Homo sapiens
  8pw9-assembly1_B  TM=6.179E-01  e=2.475E+00  Homo sapiens
  7oej-assembly1_B  TM=5.847E-01  e=2.932E+00  Homo sapiens
  7oqo-assembly1_B  TM=5.819E-01  e=3.890E+00  Homo sapiens